Protein AF-A0AAW2Z468-F1 (afdb_monomer_lite)

pLDDT: mean 84.68, std 21.68, range [28.16, 98.62]

Radius of gyration: 39.28 Å; chains: 1; bounding box: 83×31×116 Å

Organism: NCBI:txid1008807

Sequence (205 aa):
MRVQHKLPSGASPELWINDSTYPLALSFTLITFPTANSTSVGFYGPQCEVNTCYRIESNSTLVCSGHGKCSSYNNCVCDDGYSGLQCEKFQCFGYYNSSSNACNGNGTCVAPNQCLCNAGYFGSECESYKCFSLNMNSSLVCSGNGYCVGPNACVCNNGYYGAQCDLWNCYGVIRNASGVCSGSGGCVDKNTCVCNNVTYGSNCE

Structure (mmCIF, N/CA/C/O backbone):
data_AF-A0AAW2Z468-F1
#
_entry.id   AF-A0AAW2Z468-F1
#
loop_
_atom_site.group_PDB
_atom_site.id
_atom_site.type_symbol
_atom_site.label_atom_id
_atom_site.label_alt_id
_atom_site.label_comp_id
_atom_site.label_asym_id
_atom_site.label_entity_id
_atom_site.label_seq_id
_atom_site.pdbx_PDB_ins_code
_atom_site.Cartn_x
_atom_site.Cartn_y
_atom_site.Cartn_z
_atom_site.occupancy
_atom_site.B_iso_or_equiv
_atom_site.auth_seq_id
_atom_site.auth_comp_id
_atom_site.auth_asym_id
_atom_site.auth_atom_id
_atom_site.pdbx_PDB_model_num
ATOM 1 N N . MET A 1 1 ? -7.568 4.524 65.525 1.00 46.00 1 MET A N 1
ATOM 2 C CA . MET A 1 1 ? -7.643 5.252 64.240 1.00 46.00 1 MET A CA 1
ATOM 3 C C . MET A 1 1 ? -8.506 4.466 63.263 1.00 46.00 1 MET A C 1
ATOM 5 O O . MET A 1 1 ? -8.062 3.449 62.750 1.00 46.00 1 MET A O 1
ATOM 9 N N . ARG A 1 2 ? -9.744 4.909 63.036 1.00 32.59 2 ARG A N 1
ATOM 10 C CA . ARG A 1 2 ? -10.512 4.644 61.811 1.00 32.59 2 ARG A CA 1
ATOM 11 C C . ARG A 1 2 ? -11.509 5.787 61.655 1.00 32.59 2 ARG A C 1
ATOM 13 O O . ARG A 1 2 ? -12.192 6.152 62.606 1.00 32.59 2 ARG A O 1
ATOM 20 N N . VAL A 1 3 ? -11.451 6.402 60.486 1.00 35.41 3 VAL A N 1
ATOM 21 C CA . VAL A 1 3 ? -12.099 7.656 60.108 1.00 35.41 3 VAL A CA 1
ATOM 22 C C . VAL A 1 3 ? -13.572 7.379 59.802 1.00 35.41 3 VAL A C 1
ATOM 24 O O . VAL A 1 3 ? -13.874 6.475 59.030 1.00 35.41 3 VAL A O 1
ATOM 27 N N . GLN A 1 4 ? -14.481 8.135 60.421 1.00 33.94 4 GLN A N 1
ATOM 28 C CA . GLN A 1 4 ? -15.906 8.154 60.080 1.00 33.94 4 GLN A CA 1
ATOM 29 C C . GLN A 1 4 ? -16.119 9.197 58.975 1.00 33.94 4 GLN A C 1
ATOM 31 O O . GLN A 1 4 ? -15.821 10.375 59.174 1.00 33.94 4 GLN A O 1
ATOM 36 N N . HIS A 1 5 ? -16.610 8.769 57.810 1.00 37.81 5 HIS A N 1
ATOM 37 C CA . HIS A 1 5 ? -17.048 9.678 56.752 1.00 37.81 5 HIS A CA 1
ATOM 38 C C . HIS A 1 5 ? -18.487 10.140 57.017 1.00 37.81 5 HIS A C 1
ATOM 40 O O . HIS A 1 5 ? -19.391 9.349 57.266 1.00 37.81 5 HIS A O 1
ATOM 46 N N . LYS A 1 6 ? -18.654 11.461 56.974 1.00 33.72 6 LYS A N 1
ATOM 47 C CA . LYS A 1 6 ? -19.870 12.242 57.206 1.00 33.72 6 LYS A CA 1
ATOM 48 C C . LYS A 1 6 ? -20.845 12.069 56.032 1.00 33.72 6 LYS A C 1
ATOM 50 O O . LYS A 1 6 ? -20.490 12.407 54.906 1.00 33.72 6 LYS A O 1
ATOM 55 N N . LEU A 1 7 ? -22.061 11.584 56.289 1.00 38.69 7 LEU A N 1
ATOM 56 C CA . LEU A 1 7 ? -23.170 11.678 55.331 1.00 38.69 7 LEU A CA 1
ATOM 57 C C . LEU A 1 7 ? -23.754 13.107 55.351 1.00 38.69 7 LEU A C 1
ATOM 59 O O . LEU A 1 7 ? -23.844 13.696 56.434 1.00 38.69 7 LEU A O 1
ATOM 63 N N . PRO A 1 8 ? -24.122 13.696 54.194 1.00 36.12 8 PRO A N 1
ATOM 64 C CA . PRO A 1 8 ? -24.657 15.048 54.138 1.00 36.12 8 PRO A CA 1
ATOM 65 C C . PRO A 1 8 ? -26.105 15.136 54.630 1.00 36.12 8 PRO A C 1
ATOM 67 O O . PRO A 1 8 ? -26.931 14.248 54.443 1.00 36.12 8 PRO A O 1
ATOM 70 N N . SER A 1 9 ? -26.361 16.282 55.243 1.00 37.53 9 SER A N 1
ATOM 71 C CA . SER A 1 9 ? -27.604 16.829 55.770 1.00 37.53 9 SER A CA 1
ATOM 72 C C . SER A 1 9 ? -28.749 16.886 54.757 1.00 37.53 9 SER A C 1
ATOM 74 O O . SER A 1 9 ? -28.602 17.494 53.698 1.00 37.53 9 SER A O 1
ATOM 76 N N . GLY A 1 10 ? -29.912 16.361 55.143 1.00 34.09 10 GLY A N 1
ATOM 77 C CA . GLY A 1 10 ? -31.165 16.552 54.409 1.00 34.09 10 GLY A CA 1
ATOM 78 C C . GLY A 1 10 ? -32.413 15.995 55.095 1.00 34.09 10 GLY A C 1
ATOM 79 O O . GLY A 1 10 ? -33.405 15.764 54.419 1.00 34.09 10 GLY A O 1
ATOM 80 N N . ALA A 1 11 ? -32.375 15.748 56.409 1.00 37.72 11 ALA A N 1
ATOM 81 C CA . ALA A 1 11 ? -33.533 15.272 57.158 1.00 37.72 11 ALA A CA 1
ATOM 82 C C . ALA A 1 11 ? -34.117 16.395 58.025 1.00 37.72 11 ALA A C 1
ATOM 84 O O . ALA A 1 11 ? -33.464 16.883 58.947 1.00 37.72 11 ALA A O 1
ATOM 85 N N . SER A 1 12 ? -35.361 16.761 57.737 1.00 38.06 12 SER A N 1
ATOM 86 C CA . SER A 1 12 ? -36.313 17.354 58.677 1.00 38.06 12 SER A CA 1
ATOM 87 C C . SER A 1 12 ? -37.743 17.029 58.206 1.00 38.06 12 SER A C 1
ATOM 89 O O . SER A 1 12 ? -37.946 16.817 57.010 1.00 38.06 12 SER A O 1
ATOM 91 N N . PRO A 1 13 ? -38.756 17.062 59.086 1.00 43.31 13 PRO A N 1
ATOM 92 C CA . PRO A 1 13 ? -38.751 16.570 60.461 1.00 43.31 13 PRO A CA 1
ATOM 93 C C . PRO A 1 13 ? -39.952 15.644 60.769 1.00 43.31 13 PRO A C 1
ATOM 95 O O . PRO A 1 13 ? -40.949 15.615 60.060 1.00 43.31 13 PRO A O 1
ATOM 98 N N . GLU A 1 14 ? -39.786 14.891 61.857 1.00 39.91 14 GLU A N 1
ATOM 99 C CA . GLU A 1 14 ? -40.775 14.427 62.843 1.00 39.91 14 GLU A CA 1
ATOM 100 C C . GLU A 1 14 ? -42.234 14.147 62.440 1.00 39.91 14 GLU A C 1
ATOM 102 O O . GLU A 1 14 ? -43.000 15.045 62.109 1.00 39.91 14 GLU A O 1
ATOM 107 N N . LEU A 1 15 ? -42.678 12.928 62.759 1.00 28.16 15 LEU A N 1
ATOM 108 C CA . LEU A 1 15 ? -43.936 12.725 63.481 1.00 28.16 15 LEU A CA 1
ATOM 109 C C . LEU A 1 15 ? -43.716 11.633 64.534 1.00 28.16 15 LEU A C 1
ATOM 111 O O . LEU A 1 15 ? -43.525 10.460 64.218 1.00 28.16 15 LEU A O 1
ATOM 115 N N . TRP A 1 16 ? -43.696 12.059 65.796 1.00 29.17 16 TRP A N 1
ATOM 116 C CA . TRP A 1 16 ? -43.760 11.185 66.959 1.00 29.17 16 TRP A CA 1
ATOM 117 C C . TRP A 1 16 ? -45.186 10.664 67.100 1.00 29.17 16 TRP A C 1
ATOM 119 O O . TRP A 1 16 ? -46.115 11.460 67.225 1.00 29.17 16 TRP A O 1
ATOM 129 N N . ILE A 1 17 ? -45.354 9.347 67.178 1.00 34.25 17 ILE A N 1
ATOM 130 C CA . ILE A 1 17 ? -46.487 8.762 67.894 1.00 34.25 17 ILE A CA 1
ATOM 131 C C . ILE A 1 17 ? -45.912 7.701 68.828 1.00 34.25 17 ILE A C 1
ATOM 133 O O . ILE A 1 17 ? -45.539 6.609 68.407 1.00 34.25 17 ILE A O 1
ATOM 137 N N . ASN A 1 18 ? -45.804 8.072 70.104 1.00 36.78 18 ASN A N 1
ATOM 138 C CA . ASN A 1 18 ? -45.818 7.115 71.197 1.00 36.78 18 ASN A CA 1
ATOM 139 C C . ASN A 1 18 ? -47.266 6.657 71.353 1.00 36.78 18 ASN A C 1
ATOM 141 O O . ASN A 1 18 ? -48.117 7.486 71.664 1.00 36.78 18 ASN A O 1
ATOM 145 N N . ASP A 1 19 ? -47.532 5.363 71.216 1.00 33.31 19 ASP A N 1
ATOM 146 C CA . ASP A 1 19 ? -48.602 4.772 72.005 1.00 33.31 19 ASP A CA 1
ATOM 147 C C . ASP A 1 19 ? -48.229 3.353 72.420 1.00 33.31 19 ASP A C 1
ATOM 149 O O . ASP A 1 19 ? -47.902 2.481 71.613 1.00 33.31 19 ASP A O 1
ATOM 153 N N . SER A 1 20 ? -48.222 3.169 73.730 1.00 43.53 20 SER A N 1
ATOM 154 C CA . SER A 1 20 ? -47.954 1.926 74.421 1.00 43.53 20 SER A CA 1
ATOM 155 C C . SER A 1 20 ? -49.258 1.484 75.065 1.00 43.53 20 SER A C 1
ATOM 157 O O . SER A 1 20 ? -49.489 1.785 76.232 1.00 43.53 20 SER A O 1
ATOM 159 N N . THR A 1 21 ? -50.090 0.754 74.318 1.00 37.44 21 THR A N 1
ATOM 160 C CA . THR A 1 21 ? -51.181 -0.081 74.844 1.00 37.44 21 THR A CA 1
ATOM 161 C C . THR A 1 21 ? -51.411 -1.314 73.936 1.00 37.44 21 THR A C 1
ATOM 163 O O . THR A 1 21 ? -51.506 -1.215 72.720 1.00 37.44 21 THR A O 1
ATOM 166 N N . TYR A 1 22 ? -51.395 -2.499 74.560 1.00 38.78 22 TYR A N 1
ATOM 167 C CA . TYR A 1 22 ? -51.495 -3.893 74.059 1.00 38.78 22 TYR A CA 1
ATOM 168 C C . TYR A 1 22 ? -52.760 -4.183 73.194 1.00 38.78 22 TYR A C 1
ATOM 170 O O . TYR A 1 22 ? -53.720 -3.435 73.370 1.00 38.78 22 TYR A O 1
ATOM 178 N N . PRO A 1 23 ? -52.877 -5.258 72.349 1.00 40.22 23 PRO A N 1
ATOM 179 C CA . PRO A 1 23 ? -52.439 -6.640 72.628 1.00 40.22 23 PRO A CA 1
ATOM 180 C C . PRO A 1 23 ? -51.932 -7.508 71.444 1.00 40.22 23 PRO A C 1
ATOM 182 O O . PRO A 1 23 ? -51.993 -7.165 70.268 1.00 40.22 23 PRO A O 1
ATOM 185 N N . LEU A 1 24 ? -51.446 -8.701 71.806 1.00 45.81 24 LEU A N 1
ATOM 186 C CA . LEU A 1 24 ? -51.142 -9.834 70.930 1.00 45.81 24 LEU A CA 1
ATOM 187 C C . LEU A 1 24 ? -52.376 -10.239 70.101 1.00 45.81 24 LEU A C 1
ATOM 189 O O . LEU A 1 24 ? -53.270 -10.914 70.604 1.00 45.81 24 LEU A O 1
ATOM 193 N N . ALA A 1 25 ? -52.396 -9.877 68.820 1.00 40.09 25 ALA A N 1
ATOM 194 C CA . ALA A 1 25 ? -53.291 -10.459 67.828 1.00 40.09 25 ALA A CA 1
ATOM 195 C C . ALA A 1 25 ? -52.468 -10.846 66.593 1.00 40.09 25 ALA A C 1
ATOM 197 O O . ALA A 1 25 ? -52.062 -10.003 65.797 1.00 40.09 25 ALA A O 1
ATOM 198 N N . LEU A 1 26 ? -52.202 -12.147 66.462 1.00 47.50 26 LEU A N 1
ATOM 199 C CA . LEU A 1 26 ? -51.723 -12.775 65.234 1.00 47.50 26 LEU A CA 1
ATOM 200 C C . LEU A 1 26 ? -52.813 -12.630 64.168 1.00 47.50 26 LEU A C 1
ATOM 202 O O . LEU A 1 26 ? -53.687 -13.482 64.038 1.00 47.50 26 LEU A O 1
ATOM 206 N N . SER A 1 27 ? -52.763 -11.539 63.414 1.00 45.41 27 SER A N 1
ATOM 207 C CA . SER A 1 27 ? -53.443 -11.430 62.132 1.00 45.41 27 SER A CA 1
ATOM 208 C C . SER A 1 27 ? -52.365 -11.412 61.061 1.00 45.41 27 SER A C 1
ATOM 210 O O . SER A 1 27 ? -51.599 -10.457 60.955 1.00 45.41 27 SER A O 1
ATOM 212 N N . PHE A 1 28 ? -52.279 -12.501 60.296 1.00 51.69 28 PHE A N 1
ATOM 213 C CA . PHE A 1 28 ? -51.578 -12.531 59.018 1.00 51.69 28 PHE A CA 1
ATOM 214 C C . PHE A 1 28 ? -52.355 -11.646 58.037 1.00 51.69 28 PHE A C 1
ATOM 216 O O . PHE A 1 28 ? -53.034 -12.132 57.133 1.00 51.69 28 PHE A O 1
ATOM 223 N N . THR A 1 29 ? -52.278 -10.329 58.201 1.00 45.22 29 THR A N 1
ATOM 224 C CA . THR A 1 29 ? -52.460 -9.455 57.053 1.00 45.22 29 THR A CA 1
ATOM 225 C C . THR A 1 29 ? -51.288 -9.747 56.135 1.00 45.22 29 THR A C 1
ATOM 227 O O . THR A 1 29 ? -50.131 -9.511 56.478 1.00 45.22 29 THR A O 1
ATOM 230 N N . LEU A 1 30 ? -51.597 -10.333 54.978 1.00 51.16 30 LEU A N 1
ATOM 231 C CA . LEU A 1 30 ? -50.733 -10.306 53.811 1.00 51.16 30 LEU A CA 1
ATOM 232 C C . LEU A 1 30 ? -50.280 -8.856 53.645 1.00 51.16 30 LEU A C 1
ATOM 234 O O . LEU A 1 30 ? -51.024 -8.022 53.133 1.00 51.16 30 LEU A O 1
ATOM 238 N N . ILE A 1 31 ? -49.074 -8.544 54.119 1.00 51.03 31 ILE A N 1
ATOM 239 C CA . ILE A 1 31 ? -48.363 -7.368 53.661 1.00 51.0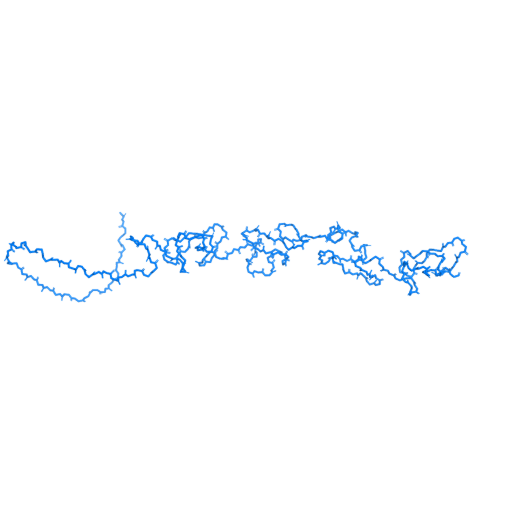3 31 ILE A CA 1
ATOM 240 C C . ILE A 1 31 ? -48.092 -7.712 52.206 1.00 51.03 31 ILE A C 1
ATOM 242 O O . ILE A 1 31 ? -47.136 -8.414 51.878 1.00 51.03 31 ILE A O 1
ATOM 246 N N . THR A 1 32 ? -48.998 -7.301 51.323 1.00 49.41 32 THR A N 1
ATOM 247 C CA . THR A 1 32 ? -48.646 -7.120 49.929 1.00 49.41 32 THR A CA 1
ATOM 248 C C . THR A 1 32 ? -47.573 -6.051 49.968 1.00 49.41 32 THR A C 1
ATOM 250 O O . THR A 1 32 ? -47.870 -4.857 50.017 1.00 49.41 32 THR A O 1
ATOM 253 N N . PHE A 1 33 ? -46.314 -6.486 50.048 1.00 52.06 33 PHE A N 1
ATOM 254 C CA . PHE A 1 33 ? -45.208 -5.640 49.661 1.00 52.06 33 PHE A CA 1
ATOM 255 C C . PHE A 1 33 ? -45.618 -5.096 48.296 1.00 52.06 33 PHE A C 1
ATOM 257 O O . PHE A 1 33 ? -45.977 -5.909 47.434 1.00 52.06 33 PHE A O 1
ATOM 264 N N . PRO A 1 34 ? -45.672 -3.767 48.095 1.00 48.50 34 PRO A N 1
ATOM 265 C CA . PRO A 1 34 ? -45.805 -3.257 46.745 1.00 48.50 34 PRO A CA 1
ATOM 266 C C . PRO A 1 34 ? -44.719 -3.980 45.961 1.00 48.50 34 PRO A C 1
ATOM 268 O O . PRO A 1 34 ? -43.552 -3.918 46.354 1.00 48.50 34 PRO A O 1
ATOM 271 N N . THR A 1 35 ? -45.106 -4.772 44.954 1.00 51.47 35 THR A N 1
ATOM 272 C CA . THR A 1 35 ? -44.141 -5.359 44.030 1.00 51.47 35 THR A CA 1
ATOM 273 C C . THR A 1 35 ? -43.322 -4.175 43.583 1.00 51.47 35 THR A C 1
ATOM 275 O O . THR A 1 35 ? -43.868 -3.269 42.946 1.00 51.47 35 THR A O 1
ATOM 278 N N . ALA A 1 36 ? -42.078 -4.104 44.050 1.00 50.09 36 ALA A N 1
ATOM 279 C CA . ALA A 1 36 ? -41.189 -3.028 43.708 1.00 50.09 36 ALA A CA 1
ATOM 280 C C . ALA A 1 36 ? -40.994 -3.172 42.206 1.00 50.09 36 ALA A C 1
ATOM 282 O O . ALA A 1 36 ? -40.143 -3.921 41.742 1.00 50.09 36 ALA A O 1
ATOM 283 N N . ASN A 1 37 ? -41.815 -2.468 41.432 1.00 52.59 37 ASN A N 1
ATOM 284 C CA . ASN A 1 37 ? -41.578 -2.241 40.024 1.00 52.59 37 ASN A CA 1
ATOM 285 C C . ASN A 1 37 ? -40.489 -1.168 39.915 1.00 52.59 37 ASN A C 1
ATOM 287 O O . ASN A 1 37 ? -40.636 -0.146 39.256 1.00 52.59 37 ASN A O 1
ATOM 291 N N . SER A 1 38 ? -39.405 -1.372 40.660 1.00 51.94 38 SER A N 1
ATOM 292 C CA . SER A 1 38 ? -38.124 -0.766 40.404 1.00 51.94 38 SER A CA 1
ATOM 293 C C . SER A 1 38 ? -37.416 -1.761 39.504 1.00 51.94 38 SER A C 1
ATOM 295 O O . SER A 1 38 ? -36.591 -2.549 39.962 1.00 51.94 38 SER A O 1
ATOM 297 N N . THR A 1 39 ? -37.763 -1.766 38.218 1.00 58.22 39 THR A N 1
ATOM 298 C CA . THR A 1 39 ? -36.810 -2.247 37.223 1.00 58.22 39 THR A CA 1
ATOM 299 C C . THR A 1 39 ? -35.592 -1.344 37.379 1.00 58.22 39 THR A C 1
ATOM 301 O O . THR A 1 39 ? -35.612 -0.192 36.935 1.00 58.22 39 THR A O 1
ATOM 304 N N . SER A 1 40 ? -34.576 -1.796 38.113 1.00 61.06 40 SER A N 1
ATOM 305 C CA . SER A 1 40 ? -33.281 -1.134 38.137 1.00 61.06 40 SER A CA 1
ATOM 306 C C . SER A 1 40 ? -32.838 -1.058 36.684 1.00 61.06 40 SER A C 1
ATOM 308 O O . SER A 1 40 ? -32.653 -2.078 36.024 1.00 61.06 40 SER A O 1
ATOM 310 N N . VAL A 1 41 ? -32.802 0.160 36.142 1.00 70.75 41 VAL A N 1
ATOM 311 C CA . VAL A 1 41 ? -32.529 0.385 34.722 1.00 70.75 41 VAL A CA 1
ATOM 312 C C . VAL A 1 41 ? -31.230 -0.340 34.370 1.00 70.75 41 VAL A C 1
ATOM 314 O O . VAL A 1 41 ? -30.175 -0.007 34.905 1.00 70.75 41 VAL A O 1
ATOM 317 N N . GLY A 1 42 ? -31.328 -1.352 33.505 1.00 66.94 42 GLY A N 1
ATOM 318 C CA . GLY A 1 42 ? -30.184 -2.124 33.031 1.00 66.94 42 GLY A CA 1
ATOM 319 C C . GLY A 1 42 ? -29.797 -3.376 33.821 1.00 66.94 42 GLY A C 1
ATOM 320 O O . GLY A 1 42 ? -28.674 -3.836 33.627 1.00 66.94 42 GLY A O 1
ATOM 321 N N . PHE A 1 43 ? -30.675 -3.926 34.668 1.00 76.75 43 PHE A N 1
ATOM 322 C CA . PHE A 1 43 ? -30.528 -5.275 35.233 1.00 76.75 43 PHE A CA 1
ATOM 323 C C . PHE A 1 43 ? -31.663 -6.202 34.777 1.00 76.75 43 PHE A C 1
ATOM 325 O O . PHE A 1 43 ? -32.821 -5.793 34.697 1.00 76.75 43 PHE A O 1
ATOM 332 N N . TYR A 1 44 ? -31.314 -7.451 34.482 1.00 74.00 44 TYR A N 1
ATOM 333 C CA . TYR A 1 44 ? -32.163 -8.480 33.891 1.00 74.00 44 TYR A CA 1
ATOM 334 C C . TYR A 1 44 ? -31.900 -9.832 34.572 1.00 74.00 44 TYR A C 1
ATOM 336 O O . TYR A 1 44 ? -30.891 -10.014 35.256 1.00 74.00 44 TYR A O 1
ATOM 344 N N . GLY A 1 45 ? -32.801 -10.790 34.350 1.00 70.50 45 GLY A N 1
ATOM 345 C CA . GLY A 1 45 ? -32.725 -12.138 34.916 1.00 70.50 45 GLY A CA 1
ATOM 346 C C . GLY A 1 45 ? -33.647 -12.346 36.125 1.00 70.50 45 GLY A C 1
ATOM 347 O O . GLY A 1 45 ? -34.137 -11.377 36.711 1.00 70.50 45 GLY A O 1
ATOM 348 N N . PRO A 1 46 ? -33.929 -13.611 36.487 1.00 69.31 46 PRO A N 1
ATOM 349 C CA . PRO A 1 46 ? -34.822 -13.963 37.593 1.00 69.31 46 PRO A CA 1
ATOM 350 C C . PRO A 1 46 ? -34.317 -13.496 38.968 1.00 69.31 46 PRO A C 1
ATOM 352 O O . PRO A 1 46 ? -35.098 -13.490 39.918 1.00 69.31 46 PRO A O 1
ATOM 355 N N . GLN A 1 47 ? -33.040 -13.124 39.085 1.00 77.94 47 GLN A N 1
ATOM 356 C CA . GLN A 1 47 ? -32.392 -12.634 40.304 1.00 77.94 47 GLN A CA 1
ATOM 357 C C . GLN A 1 47 ? -31.693 -11.274 40.092 1.00 77.94 47 GLN A C 1
ATOM 359 O O . GLN A 1 47 ? -30.872 -10.876 40.919 1.00 77.94 47 GLN A O 1
ATOM 364 N N . CYS A 1 48 ? -32.002 -10.549 39.006 1.00 75.06 48 CYS A N 1
ATOM 365 C CA . CYS A 1 48 ? -31.319 -9.305 38.617 1.00 75.06 48 CYS A CA 1
ATOM 366 C C . CYS A 1 48 ? -29.786 -9.458 38.516 1.00 75.06 48 CYS A C 1
ATOM 368 O O . CYS A 1 48 ? -29.033 -8.542 38.852 1.00 75.06 48 CYS A O 1
ATOM 370 N N . GLU A 1 49 ? -29.320 -10.627 38.084 1.00 80.88 49 GLU A N 1
ATOM 371 C CA . GLU A 1 49 ? -27.911 -11.014 38.055 1.00 80.88 49 GLU A CA 1
ATOM 372 C C . GLU A 1 49 ? -27.170 -10.552 36.790 1.00 80.88 49 GLU A C 1
ATOM 374 O O . GLU A 1 49 ? -25.943 -10.432 36.801 1.00 80.88 49 GLU A O 1
ATOM 379 N N . VAL A 1 50 ? -27.896 -10.260 35.705 1.00 83.12 50 VAL A N 1
ATOM 380 C CA . VAL A 1 50 ? -27.322 -9.780 34.441 1.00 83.12 50 VAL A CA 1
ATOM 381 C C . VAL A 1 50 ? -27.463 -8.269 34.385 1.00 83.12 50 VAL A C 1
ATOM 383 O O . VAL A 1 50 ? -28.575 -7.752 34.374 1.00 83.12 50 VAL A O 1
ATOM 386 N N . ASN A 1 51 ? -26.352 -7.541 34.318 1.00 89.25 51 ASN A N 1
ATOM 387 C CA . ASN A 1 51 ? -26.378 -6.108 34.038 1.00 89.25 51 ASN A CA 1
ATOM 388 C C . ASN A 1 51 ? -26.114 -5.842 32.546 1.00 89.25 51 ASN A C 1
ATOM 390 O O . ASN A 1 51 ? -25.717 -6.735 31.795 1.00 89.25 51 ASN A O 1
ATOM 394 N N . THR A 1 52 ? -26.351 -4.612 32.098 1.00 91.94 52 THR A N 1
ATOM 395 C CA . THR A 1 52 ? -26.013 -4.189 30.732 1.00 91.94 52 THR A CA 1
ATOM 396 C C . THR A 1 52 ? -24.981 -3.080 30.713 1.00 91.94 52 THR A C 1
ATOM 398 O O . THR A 1 52 ? -25.084 -2.111 31.468 1.00 91.94 52 THR A O 1
ATOM 401 N N . CYS A 1 53 ? -24.072 -3.151 29.751 1.00 95.12 53 CYS A N 1
ATOM 402 C CA . CYS A 1 53 ? -23.212 -2.042 29.375 1.00 95.12 53 CYS A CA 1
ATOM 403 C C . CYS A 1 53 ? -23.640 -1.544 28.000 1.00 95.12 53 CYS A C 1
ATOM 405 O O . CYS A 1 53 ? -23.587 -2.284 27.023 1.00 95.12 53 CYS A O 1
ATOM 407 N N . TYR A 1 54 ? -24.097 -0.294 27.929 1.00 94.56 54 TYR A N 1
ATOM 408 C CA . TYR A 1 54 ? -24.469 0.377 26.683 1.00 94.56 54 TYR A CA 1
ATOM 409 C C . TYR A 1 54 ? -25.482 -0.422 25.852 1.00 94.56 54 TYR A C 1
ATOM 411 O O . TYR A 1 54 ? -25.387 -0.503 24.632 1.00 94.56 54 TYR A O 1
ATOM 419 N N . ARG A 1 55 ? -26.494 -0.974 26.541 1.00 92.31 55 ARG A N 1
ATOM 420 C CA . ARG A 1 55 ? -27.580 -1.809 25.986 1.00 92.31 55 ARG A CA 1
ATOM 421 C C . ARG A 1 55 ? -27.157 -3.209 25.518 1.00 92.31 55 ARG A C 1
ATOM 423 O O . ARG A 1 55 ? -27.975 -3.894 24.914 1.00 92.31 55 ARG A O 1
ATOM 430 N N . ILE A 1 56 ? -25.937 -3.646 25.825 1.00 93.81 56 ILE A N 1
ATOM 431 C CA . ILE A 1 56 ? -25.465 -5.013 25.575 1.00 93.81 56 ILE A CA 1
ATOM 432 C C . ILE A 1 56 ? -25.406 -5.772 26.907 1.00 93.81 56 ILE A C 1
ATOM 434 O O . ILE A 1 56 ? -24.895 -5.245 27.897 1.00 93.81 56 ILE A O 1
ATOM 438 N N . GLU A 1 57 ? -25.957 -6.988 26.939 1.00 93.00 57 GLU A N 1
ATOM 439 C CA . GLU A 1 57 ? -25.950 -7.872 28.115 1.00 93.00 57 GLU A CA 1
ATOM 440 C C . GLU A 1 57 ? -24.524 -8.265 28.520 1.00 93.00 57 GLU A C 1
ATOM 442 O O . GLU A 1 57 ? -23.682 -8.540 27.664 1.00 93.00 57 GLU A O 1
ATOM 447 N N . SER A 1 58 ? -24.248 -8.326 29.826 1.00 93.69 58 SER A N 1
ATOM 448 C CA . SER A 1 58 ? -22.911 -8.622 30.363 1.00 93.69 58 SER A CA 1
ATOM 449 C C . SER A 1 58 ? -22.354 -10.004 30.012 1.00 93.69 58 SER A C 1
ATOM 451 O O . SER A 1 58 ? -21.149 -10.214 30.123 1.00 93.69 58 SER A O 1
ATOM 453 N N . ASN A 1 59 ? -23.206 -10.936 29.584 1.00 92.38 59 ASN A N 1
ATOM 454 C CA . ASN A 1 59 ? -22.843 -12.283 29.134 1.00 92.38 59 ASN A CA 1
ATOM 455 C C . ASN A 1 59 ? -22.546 -12.367 27.619 1.00 92.38 59 ASN A C 1
ATOM 457 O O . ASN A 1 59 ? -22.110 -13.415 27.142 1.00 92.38 59 ASN A O 1
ATOM 461 N N . SER A 1 60 ? -22.793 -11.296 26.858 1.00 95.31 60 SER A N 1
ATOM 462 C CA . SER A 1 60 ? -22.584 -11.261 25.412 1.00 95.31 60 SER A CA 1
ATOM 463 C C . SER A 1 60 ? -21.106 -11.102 25.078 1.00 95.31 60 SER A C 1
ATOM 465 O O . SER A 1 60 ? -20.412 -10.281 25.671 1.00 95.31 60 SER A O 1
ATOM 467 N N . THR A 1 61 ? -20.630 -11.799 24.048 1.00 96.12 61 THR A N 1
ATOM 468 C CA . THR A 1 61 ? -19.253 -11.649 23.546 1.00 96.12 61 THR A CA 1
ATOM 469 C C . THR A 1 61 ? -18.990 -10.290 22.892 1.00 96.12 61 THR A C 1
ATOM 471 O O . THR A 1 61 ? -17.844 -9.974 22.600 1.00 96.12 61 THR A O 1
ATOM 474 N N . LEU A 1 62 ? -20.035 -9.499 22.627 1.00 96.44 62 LEU A N 1
ATOM 475 C CA . LEU A 1 62 ? -19.932 -8.157 22.043 1.00 96.44 62 LEU A CA 1
ATOM 476 C C . LEU A 1 62 ? -19.939 -7.047 23.102 1.00 96.44 62 LEU A C 1
ATOM 478 O O . LEU A 1 62 ? -19.777 -5.874 22.758 1.00 96.44 62 LEU A O 1
ATOM 482 N N . VAL A 1 63 ? -20.164 -7.381 24.380 1.00 96.62 63 VAL A N 1
ATOM 483 C CA . VAL A 1 63 ? -20.176 -6.382 25.453 1.00 96.62 63 VAL A CA 1
ATOM 484 C C . VAL A 1 63 ? -18.807 -5.718 25.554 1.00 96.62 63 VAL A C 1
ATOM 486 O O . VAL A 1 63 ? -17.786 -6.378 25.379 1.00 96.62 63 VAL A O 1
ATOM 489 N N . CYS A 1 64 ? -18.779 -4.405 25.800 1.00 97.69 64 CYS A N 1
ATOM 490 C CA . CYS A 1 64 ? -17.527 -3.643 25.833 1.00 97.69 64 CYS A CA 1
ATOM 491 C C . CYS A 1 64 ? -16.688 -3.873 24.561 1.00 97.69 64 CYS A C 1
ATOM 493 O O . CYS A 1 64 ? -15.489 -4.134 24.631 1.00 97.69 64 CYS A O 1
ATOM 495 N N . SER A 1 65 ? -17.353 -3.845 23.400 1.00 97.44 65 SER A N 1
ATOM 496 C CA . SER A 1 65 ? -16.766 -4.096 22.075 1.00 97.44 65 SER A CA 1
ATOM 497 C C . SER A 1 65 ? -16.042 -5.442 21.938 1.00 97.44 65 SER A C 1
ATOM 499 O O . SER A 1 65 ? -15.256 -5.613 21.014 1.00 97.44 65 SER A O 1
ATOM 501 N N . GLY A 1 66 ? -16.291 -6.395 22.843 1.00 97.50 66 GLY A N 1
ATOM 502 C CA . GLY A 1 66 ? -15.584 -7.676 22.906 1.00 97.50 66 GLY A CA 1
ATOM 503 C C . GLY A 1 66 ? -14.172 -7.605 23.500 1.00 97.50 66 GLY A C 1
ATOM 504 O O . GLY A 1 66 ? -13.440 -8.588 23.419 1.00 97.50 66 GLY A O 1
ATOM 505 N N . HIS A 1 67 ? -13.793 -6.472 24.098 1.00 97.81 67 HIS A N 1
ATOM 506 C CA . HIS A 1 67 ? -12.441 -6.196 24.606 1.00 97.81 67 HIS A CA 1
ATOM 507 C C . HIS A 1 67 ? -12.453 -5.703 26.057 1.00 97.81 67 HIS A C 1
ATOM 509 O O . HIS A 1 67 ? -11.731 -4.780 26.449 1.00 97.81 67 HIS A O 1
ATOM 515 N N . GLY A 1 68 ? -13.351 -6.273 26.854 1.00 97.06 68 GLY A N 1
ATOM 516 C CA . GLY A 1 68 ? -13.460 -5.966 28.266 1.00 97.06 68 GLY A CA 1
ATOM 517 C C . GLY A 1 68 ? -14.606 -6.703 28.937 1.00 97.06 68 GLY A C 1
ATOM 518 O O . GLY A 1 68 ? -15.303 -7.528 28.343 1.00 97.06 68 GLY A O 1
ATOM 519 N N . LYS A 1 69 ? -14.817 -6.378 30.210 1.00 96.81 69 LYS A N 1
ATOM 520 C CA . LYS A 1 69 ? -15.877 -6.953 31.042 1.00 96.81 69 LYS A CA 1
ATOM 521 C C . LYS A 1 69 ? -16.820 -5.866 31.531 1.00 96.81 69 LYS A C 1
ATOM 523 O O . LYS A 1 69 ? -16.384 -4.815 32.001 1.00 96.81 69 LYS A O 1
ATOM 528 N N . CYS A 1 70 ? -18.119 -6.146 31.483 1.00 96.44 70 CYS A N 1
ATOM 529 C CA . CYS A 1 70 ? -19.127 -5.269 32.064 1.00 96.44 70 CYS A CA 1
ATOM 530 C C . CYS A 1 70 ? -19.163 -5.457 33.587 1.00 96.44 70 CYS A C 1
ATOM 532 O O . CYS A 1 70 ? -19.688 -6.448 34.094 1.00 96.44 70 CYS A O 1
ATOM 534 N N . SER A 1 71 ? -18.545 -4.529 34.320 1.00 94.44 71 SER A N 1
ATOM 535 C CA . SER A 1 71 ? -18.413 -4.609 35.783 1.00 94.44 71 SER A CA 1
ATOM 536 C C . SER A 1 71 ? -19.681 -4.158 36.512 1.00 94.44 71 SER A C 1
ATOM 538 O O . SER A 1 71 ? -20.050 -4.718 37.543 1.00 94.44 71 SER A O 1
ATOM 540 N N . SER A 1 72 ? -20.370 -3.160 35.960 1.00 91.44 72 SER A N 1
ATOM 541 C CA . SER A 1 72 ? -21.650 -2.636 36.435 1.00 91.44 72 SER A CA 1
ATOM 542 C C . SER A 1 72 ? -22.376 -1.911 35.296 1.00 91.44 72 SER A C 1
ATOM 544 O O . SER A 1 72 ? -21.847 -1.809 34.190 1.00 91.44 72 SER A O 1
ATOM 546 N N . TYR A 1 73 ? -23.598 -1.420 35.541 1.00 90.56 73 TYR A N 1
ATOM 547 C CA . TYR A 1 73 ? -24.403 -0.745 34.518 1.00 90.56 73 TYR A CA 1
ATOM 548 C C . TYR A 1 73 ? -23.621 0.378 33.814 1.00 90.56 73 TYR A C 1
ATOM 550 O O . TYR A 1 73 ? -23.190 1.335 34.457 1.00 90.56 73 TYR A O 1
ATOM 558 N N . ASN A 1 74 ? -23.456 0.255 32.491 1.00 93.69 74 ASN A N 1
ATOM 559 C CA . ASN A 1 74 ? -22.661 1.160 31.645 1.00 93.69 74 ASN A CA 1
ATOM 560 C C . ASN A 1 74 ? -21.199 1.359 32.091 1.00 93.69 74 ASN A C 1
ATOM 562 O O . ASN A 1 74 ? -20.613 2.399 31.798 1.00 93.69 74 ASN A O 1
ATOM 566 N N . ASN A 1 75 ? -20.600 0.387 32.782 1.00 95.62 75 ASN A N 1
ATOM 567 C CA . ASN A 1 75 ? -19.217 0.462 33.239 1.00 95.62 75 ASN A CA 1
ATOM 568 C C . ASN A 1 75 ? -18.386 -0.722 32.730 1.00 95.62 75 ASN A C 1
ATOM 570 O O . ASN A 1 75 ? -18.380 -1.814 33.314 1.00 95.62 75 ASN A O 1
ATOM 574 N N . CYS A 1 76 ? -17.662 -0.473 31.645 1.00 98.00 76 CYS A N 1
ATOM 575 C CA . CYS A 1 76 ? -16.725 -1.413 31.054 1.00 98.00 76 CYS A CA 1
ATOM 576 C C . CYS A 1 76 ? -15.338 -1.293 31.692 1.00 98.00 76 CYS A C 1
ATOM 578 O O . CYS A 1 76 ? -14.772 -0.205 31.776 1.00 98.00 76 CYS A O 1
ATOM 580 N N . VAL A 1 77 ? -14.772 -2.432 32.089 1.00 98.00 77 VAL A N 1
ATOM 581 C CA . VAL A 1 77 ? -13.353 -2.564 32.434 1.00 98.00 77 VAL A CA 1
ATOM 582 C C . VAL A 1 77 ? -12.657 -3.189 31.233 1.00 98.00 77 VAL A C 1
ATOM 584 O O . VAL A 1 77 ? -12.956 -4.331 30.890 1.00 98.00 77 VAL A O 1
ATOM 587 N N . CYS A 1 78 ? -11.789 -2.423 30.578 1.00 98.44 78 CYS A N 1
ATOM 588 C CA . CYS A 1 78 ? -11.152 -2.830 29.329 1.00 98.44 78 CYS A CA 1
ATOM 589 C C . CYS A 1 78 ? -9.967 -3.764 29.546 1.00 98.44 78 CYS A C 1
ATOM 591 O O . CYS A 1 78 ? -9.272 -3.671 30.560 1.00 98.44 78 CYS A O 1
ATOM 593 N N . ASP A 1 79 ? -9.743 -4.629 28.562 1.00 98.25 79 ASP A N 1
ATOM 594 C CA . ASP A 1 79 ? -8.541 -5.446 28.469 1.00 98.25 79 ASP A CA 1
ATOM 595 C C . ASP A 1 79 ? -7.315 -4.576 28.135 1.00 98.25 79 ASP A C 1
ATOM 597 O O . ASP A 1 79 ? -7.433 -3.450 27.634 1.00 98.25 79 ASP A O 1
ATOM 601 N N . ASP A 1 80 ? -6.118 -5.105 28.391 1.00 97.81 80 ASP A N 1
ATOM 602 C CA . ASP A 1 80 ? -4.862 -4.393 28.151 1.00 97.81 80 ASP A CA 1
ATOM 603 C C . ASP A 1 80 ? -4.746 -3.913 26.693 1.00 97.81 80 ASP A C 1
ATOM 605 O O . ASP A 1 80 ? -4.920 -4.670 25.737 1.00 97.81 80 ASP A O 1
ATOM 609 N N . GLY A 1 81 ? -4.423 -2.628 26.519 1.00 97.38 81 GLY A N 1
ATOM 610 C CA . GLY A 1 81 ? -4.289 -1.991 25.203 1.00 97.38 81 GLY A CA 1
ATOM 611 C C . GLY A 1 81 ? -5.593 -1.450 24.604 1.00 97.38 81 GLY A C 1
ATOM 612 O O . GLY A 1 81 ? -5.534 -0.763 23.580 1.00 97.38 81 GLY A O 1
ATOM 613 N N . TYR A 1 82 ? -6.738 -1.684 25.249 1.00 98.50 82 TYR A N 1
ATOM 614 C CA . TYR A 1 82 ? -8.034 -1.124 24.866 1.00 98.50 82 TYR A CA 1
ATOM 615 C C . TYR A 1 82 ? -8.478 -0.016 25.822 1.00 98.50 82 TYR A C 1
ATOM 617 O O . TYR A 1 82 ? -8.077 0.065 26.983 1.00 98.50 82 TYR A O 1
ATOM 625 N N . SER A 1 83 ? -9.298 0.894 25.311 1.00 98.00 83 SER A N 1
ATOM 626 C CA . SER A 1 83 ? -9.748 2.089 26.018 1.00 98.00 83 SER A CA 1
ATOM 627 C C . SER A 1 83 ? -11.035 2.637 25.401 1.00 98.00 83 SER A C 1
ATOM 629 O O . SER A 1 83 ? -11.531 2.134 24.395 1.00 98.00 83 SER A O 1
ATOM 631 N N . GLY A 1 84 ? -11.577 3.700 25.991 1.00 97.38 84 GLY A N 1
ATOM 632 C CA . GLY A 1 84 ? -12.882 4.236 25.614 1.00 97.38 84 GLY A CA 1
ATOM 633 C C . GLY A 1 84 ? -13.975 3.761 26.560 1.00 97.38 84 GLY A C 1
ATOM 634 O O . GLY A 1 84 ? -13.728 3.010 27.499 1.00 97.38 84 GLY A O 1
ATOM 635 N N . LEU A 1 85 ? -15.187 4.257 26.336 1.00 97.50 85 LEU A N 1
ATOM 636 C CA . LEU A 1 85 ? -16.324 3.963 27.211 1.00 97.50 85 LEU A CA 1
ATOM 637 C C . LEU A 1 85 ? -16.812 2.520 27.041 1.00 97.50 85 LEU A C 1
ATOM 639 O O . LEU A 1 85 ? -17.332 1.923 27.978 1.00 97.50 85 LEU A O 1
ATOM 643 N N . GLN A 1 86 ? -16.623 1.966 25.847 1.00 97.81 86 GLN A N 1
ATOM 644 C CA . GLN A 1 86 ? -17.000 0.615 25.461 1.00 97.81 86 GLN A CA 1
ATOM 645 C C . GLN A 1 86 ? -15.773 -0.201 25.039 1.00 97.81 86 GLN A C 1
ATOM 647 O O . GLN A 1 86 ? -15.945 -1.186 24.338 1.00 97.81 86 GLN A O 1
ATOM 652 N N . CYS A 1 87 ? -14.552 0.188 25.424 1.00 98.31 87 CYS A N 1
ATOM 653 C CA . CYS A 1 87 ? -13.305 -0.488 25.031 1.00 98.31 87 CYS A CA 1
ATOM 654 C C . CYS A 1 87 ? -13.082 -0.569 23.506 1.00 98.31 87 CYS A C 1
ATOM 656 O O . CYS A 1 87 ? -12.422 -1.471 22.998 1.00 98.31 87 CYS A O 1
ATOM 658 N N . GLU A 1 88 ? -13.635 0.393 22.766 1.00 97.44 88 GLU A N 1
ATOM 659 C CA . GLU A 1 88 ? -13.626 0.453 21.302 1.00 97.44 88 GLU A CA 1
ATOM 660 C C . GLU A 1 88 ? -12.353 1.081 20.704 1.00 97.44 88 GLU A C 1
ATOM 662 O O . GLU A 1 88 ? -12.112 1.003 19.495 1.00 97.44 88 GLU A O 1
ATOM 667 N N . LYS A 1 89 ? -11.547 1.752 21.535 1.00 98.19 89 LYS A N 1
ATOM 668 C CA . LYS A 1 89 ? -10.359 2.499 21.109 1.00 98.19 89 LYS A CA 1
ATOM 669 C C . LYS A 1 89 ? -9.103 1.731 21.466 1.00 98.19 89 LYS A C 1
ATOM 671 O O . LYS A 1 89 ? -8.859 1.430 22.631 1.00 98.19 89 LYS A O 1
ATOM 676 N N . PHE A 1 90 ? -8.252 1.520 20.482 1.00 98.19 90 PHE A N 1
ATOM 677 C CA . PHE A 1 90 ? -6.933 0.922 20.649 1.00 98.19 90 PHE A CA 1
ATOM 678 C C . PHE A 1 90 ? -5.965 1.556 19.651 1.00 98.19 90 PHE A C 1
ATOM 680 O O . PHE A 1 90 ? -6.370 2.365 18.810 1.00 98.19 90 PHE A O 1
ATOM 687 N N . GLN A 1 91 ? -4.679 1.234 19.769 1.00 98.25 91 GLN A N 1
ATOM 688 C CA . GLN A 1 91 ? -3.641 1.785 18.903 1.00 98.25 91 GLN A CA 1
ATOM 689 C C . GLN A 1 91 ? -2.840 0.685 18.212 1.00 98.25 91 GLN A C 1
ATOM 691 O O . GLN A 1 91 ? -2.477 -0.311 18.833 1.00 98.25 91 GLN A O 1
ATOM 696 N N . CYS A 1 92 ? -2.502 0.905 16.947 1.00 98.06 92 CYS A N 1
ATOM 697 C CA . CYS A 1 92 ? -1.502 0.140 16.220 1.00 98.06 92 CYS A CA 1
ATOM 698 C C . CYS A 1 92 ? -0.250 0.990 16.061 1.00 98.06 92 CYS A C 1
ATOM 700 O O . CYS A 1 92 ? -0.287 1.998 15.355 1.00 98.06 92 CYS A O 1
ATOM 702 N N . PHE A 1 93 ? 0.838 0.593 16.727 1.00 97.25 93 PHE A N 1
ATOM 703 C CA . PHE A 1 93 ? 2.156 1.219 16.583 1.00 97.25 93 PHE A CA 1
ATOM 704 C C . PHE A 1 93 ? 2.115 2.747 16.792 1.00 97.25 93 PHE A C 1
ATOM 706 O O . PHE A 1 93 ? 2.731 3.523 16.071 1.00 97.25 93 PHE A O 1
ATOM 713 N N . GLY A 1 94 ? 1.338 3.192 17.787 1.00 96.81 94 GLY A N 1
ATOM 714 C CA . GLY A 1 94 ? 1.185 4.608 18.149 1.00 96.81 94 GLY A CA 1
ATOM 715 C C . GLY A 1 94 ? 0.086 5.375 17.401 1.00 96.81 94 GLY A C 1
ATOM 716 O O . GLY A 1 94 ? -0.189 6.523 17.752 1.00 96.81 94 GLY A O 1
ATOM 717 N N . TYR A 1 95 ? -0.596 4.764 16.427 1.00 98.06 95 TYR A N 1
ATOM 718 C CA . TYR A 1 95 ? -1.749 5.362 15.745 1.00 98.06 95 TYR A CA 1
ATOM 719 C C . TYR A 1 95 ? -3.060 4.752 16.234 1.00 98.06 95 TYR A C 1
ATOM 721 O O . TYR A 1 95 ? -3.178 3.535 16.326 1.00 98.06 95 TYR A O 1
ATOM 729 N N . TYR A 1 96 ? -4.075 5.576 16.511 1.00 97.81 96 TYR A N 1
ATOM 730 C CA . TYR A 1 96 ? -5.414 5.075 16.845 1.00 97.81 96 TYR A CA 1
ATOM 731 C C . TYR A 1 96 ? -5.996 4.211 15.723 1.00 97.81 96 TYR A C 1
ATOM 733 O O . TYR A 1 96 ? -5.766 4.486 14.547 1.00 97.81 96 TYR A O 1
ATOM 741 N N . ASN A 1 97 ? -6.809 3.219 16.087 1.00 97.38 97 ASN A N 1
ATOM 742 C CA . ASN A 1 97 ? -7.491 2.321 15.153 1.00 97.38 97 ASN A CA 1
ATOM 743 C C . ASN A 1 97 ? -8.364 3.034 14.105 1.00 97.38 97 ASN A C 1
ATOM 745 O O . ASN A 1 97 ? -8.590 2.494 13.029 1.00 97.38 97 ASN A O 1
ATOM 749 N N . SER A 1 98 ? -8.823 4.253 14.395 1.00 96.50 98 SER A N 1
ATOM 750 C CA . SER A 1 98 ? -9.583 5.108 13.474 1.00 96.50 98 SER A CA 1
ATOM 751 C C . SER A 1 98 ? -8.724 6.010 12.575 1.00 96.50 98 SER A C 1
ATOM 753 O O . SER A 1 98 ? -9.266 6.738 11.744 1.00 96.50 98 SER A O 1
ATOM 755 N N . SER A 1 99 ? -7.399 6.012 12.743 1.00 97.56 99 SER A N 1
ATOM 756 C CA . SER A 1 99 ? -6.477 6.847 11.968 1.00 97.56 99 SER A CA 1
ATOM 757 C C . SER A 1 99 ? -6.213 6.256 10.585 1.00 97.56 99 SER A C 1
ATOM 759 O O . SER A 1 99 ? -5.852 5.088 10.469 1.00 97.56 99 SER A O 1
ATOM 761 N N . SER A 1 100 ? -6.257 7.090 9.544 1.00 96.56 100 SER A N 1
ATOM 762 C CA . SER A 1 100 ? -5.844 6.708 8.184 1.00 96.56 100 SER A CA 1
ATOM 763 C C . SER A 1 100 ? -4.352 6.391 8.065 1.00 96.56 100 SER A C 1
ATOM 765 O O . SER A 1 100 ? -3.940 5.777 7.090 1.00 96.56 100 SER A O 1
ATOM 767 N N . ASN A 1 101 ? -3.539 6.829 9.031 1.00 96.69 101 ASN A N 1
ATOM 768 C CA . ASN A 1 101 ? -2.096 6.579 9.048 1.00 96.69 101 ASN A CA 1
ATOM 769 C C . ASN A 1 101 ? -1.732 5.282 9.784 1.00 96.69 101 ASN A C 1
ATOM 771 O O . ASN A 1 101 ? -0.576 4.865 9.736 1.00 96.69 101 ASN A O 1
ATOM 775 N N . ALA A 1 102 ? -2.687 4.646 10.475 1.00 97.31 102 ALA A N 1
ATOM 776 C CA . ALA A 1 102 ? -2.446 3.343 11.078 1.00 97.31 102 ALA A CA 1
ATOM 777 C C . ALA A 1 102 ? -2.069 2.329 9.987 1.00 97.31 102 ALA A C 1
ATOM 779 O O . ALA A 1 102 ? -2.590 2.387 8.872 1.00 97.31 102 ALA A O 1
ATOM 780 N N . CYS A 1 103 ? -1.149 1.412 10.300 1.00 98.12 103 CYS A N 1
ATOM 781 C CA . CYS A 1 103 ? -0.682 0.400 9.348 1.00 98.12 103 CYS A CA 1
ATOM 782 C C . CYS A 1 103 ? -0.171 1.013 8.027 1.00 98.12 103 CYS A C 1
ATOM 784 O O . CYS A 1 103 ? -0.495 0.528 6.941 1.00 98.12 103 CYS A O 1
ATOM 786 N N . ASN A 1 104 ? 0.558 2.135 8.121 1.00 97.44 104 ASN A N 1
ATOM 787 C CA . ASN A 1 104 ? 1.083 2.916 6.991 1.00 97.44 104 ASN A CA 1
ATOM 788 C C . ASN A 1 104 ? 0.020 3.344 5.956 1.00 97.44 104 ASN A C 1
ATOM 790 O O . ASN A 1 104 ? 0.354 3.629 4.808 1.00 97.44 104 ASN A O 1
ATOM 794 N N . GLY A 1 105 ? -1.264 3.357 6.331 1.00 97.44 105 GLY A N 1
ATOM 795 C CA . GLY A 1 105 ? -2.379 3.571 5.401 1.00 97.44 105 GLY A CA 1
ATOM 796 C C . GLY A 1 105 ? -2.604 2.426 4.405 1.00 97.44 105 GLY A C 1
ATOM 797 O O . GLY A 1 105 ? -3.468 2.524 3.536 1.00 97.44 105 GLY A O 1
ATOM 798 N N . ASN A 1 106 ? -1.865 1.324 4.545 1.00 97.88 106 ASN A N 1
ATOM 799 C CA . ASN A 1 106 ? -1.891 0.159 3.662 1.00 97.88 106 ASN A CA 1
ATOM 800 C C . ASN A 1 106 ? -2.491 -1.078 4.349 1.00 97.88 106 ASN A C 1
ATOM 802 O O . ASN A 1 106 ? -2.255 -2.214 3.931 1.00 97.88 106 ASN A O 1
ATOM 806 N N . GLY A 1 107 ? -3.263 -0.876 5.413 1.00 97.75 107 GLY A N 1
ATOM 807 C CA . GLY A 1 107 ? -3.903 -1.952 6.152 1.00 97.75 107 GLY A CA 1
ATOM 808 C C . GLY A 1 107 ? -4.950 -1.452 7.134 1.00 97.75 107 GLY A C 1
ATOM 809 O O . GLY A 1 107 ? -5.219 -0.257 7.242 1.00 97.75 107 GLY A O 1
ATOM 810 N N . THR A 1 108 ? -5.538 -2.399 7.854 1.00 97.81 108 THR A N 1
ATOM 811 C CA . THR A 1 108 ? -6.521 -2.149 8.908 1.00 97.81 108 THR A CA 1
ATOM 812 C C . THR A 1 108 ? -5.910 -2.474 10.263 1.00 97.81 108 THR A C 1
ATOM 814 O O . THR A 1 108 ? -5.340 -3.549 10.449 1.00 97.81 108 THR A O 1
ATOM 817 N N . CYS A 1 109 ? -6.050 -1.562 11.222 1.00 98.06 109 CYS A N 1
ATOM 818 C CA . CYS A 1 109 ? -5.679 -1.801 12.612 1.00 98.06 109 CYS A CA 1
ATOM 819 C C . CYS A 1 109 ? -6.750 -2.678 13.275 1.00 98.06 109 CYS A C 1
ATOM 821 O O . CYS A 1 109 ? -7.867 -2.215 13.503 1.00 98.06 109 CYS A O 1
ATOM 823 N N . VAL A 1 110 ? -6.432 -3.949 13.537 1.00 97.31 110 VAL A N 1
ATOM 824 C CA . VAL A 1 110 ? -7.418 -4.955 13.986 1.00 97.31 110 VAL A CA 1
ATOM 825 C C . VAL A 1 110 ? -7.359 -5.244 15.483 1.00 97.31 110 VAL A C 1
ATOM 827 O O . VAL A 1 110 ? -8.346 -5.701 16.048 1.00 97.31 110 VAL A O 1
ATOM 830 N N . ALA A 1 111 ? -6.222 -4.968 16.120 1.00 97.62 111 ALA A N 1
ATOM 831 C CA . ALA A 1 111 ? -6.002 -5.109 17.557 1.00 97.62 111 ALA A CA 1
ATOM 832 C C . ALA A 1 111 ? -4.768 -4.277 17.972 1.00 97.62 111 ALA A C 1
ATOM 834 O O . ALA A 1 111 ? -4.051 -3.783 17.095 1.00 97.62 111 ALA A O 1
ATOM 835 N N . PRO A 1 112 ? -4.487 -4.099 19.278 1.00 98.19 112 PRO A N 1
ATOM 836 C CA . PRO A 1 112 ? -3.307 -3.384 19.746 1.00 98.19 112 PRO A CA 1
ATOM 837 C C . PRO A 1 112 ? -2.019 -3.874 19.075 1.00 98.19 112 PRO A C 1
ATOM 839 O O . PRO A 1 112 ? -1.653 -5.041 19.194 1.00 98.19 112 PRO A O 1
ATOM 842 N N . ASN A 1 113 ? -1.331 -2.971 18.373 1.00 97.62 113 ASN A N 1
ATOM 843 C CA . ASN A 1 113 ? -0.107 -3.258 17.607 1.00 97.62 113 ASN A CA 1
ATOM 844 C C . ASN A 1 113 ? -0.245 -4.406 16.588 1.00 97.62 113 ASN A C 1
ATOM 846 O O . ASN A 1 113 ? 0.719 -5.125 16.324 1.00 97.62 113 ASN A O 1
ATOM 850 N N . GLN A 1 114 ? -1.437 -4.594 16.016 1.00 98.06 114 GLN A N 1
ATOM 851 C CA . GLN A 1 114 ? -1.696 -5.620 15.010 1.00 98.06 114 GLN A CA 1
ATOM 852 C C . GLN A 1 114 ? -2.388 -5.035 13.783 1.00 98.06 114 GLN A C 1
ATOM 854 O O . GLN A 1 114 ? -3.505 -4.515 13.849 1.00 98.06 114 GLN A O 1
ATOM 859 N N . CYS A 1 115 ? -1.721 -5.184 12.644 1.00 98.50 115 CYS A N 1
ATOM 860 C CA . CYS A 1 115 ? -2.194 -4.733 11.349 1.00 98.50 115 CYS A CA 1
ATOM 861 C C . CYS A 1 115 ? -2.574 -5.913 10.456 1.00 98.50 115 CYS A C 1
ATOM 863 O O . CYS A 1 115 ? -1.819 -6.873 10.310 1.00 98.50 115 CYS A O 1
ATOM 865 N N . LEU A 1 116 ? -3.734 -5.807 9.813 1.00 98.38 116 LEU A N 1
ATOM 866 C CA . LEU A 1 116 ? -4.124 -6.648 8.691 1.00 98.38 116 LEU A CA 1
ATOM 867 C C . LEU A 1 116 ? -3.834 -5.890 7.393 1.00 98.38 116 LEU A C 1
ATOM 869 O O . LEU A 1 116 ? -4.507 -4.906 7.090 1.00 98.38 116 LEU A O 1
ATOM 873 N N . CYS A 1 117 ? -2.831 -6.330 6.639 1.00 98.62 117 CYS A N 1
ATOM 874 C CA . CYS A 1 117 ? -2.393 -5.622 5.439 1.00 98.62 117 CYS A CA 1
ATOM 875 C C . CYS A 1 117 ? -3.320 -5.822 4.243 1.00 98.62 117 CYS A C 1
ATOM 877 O O . CYS A 1 117 ? -3.859 -6.907 4.018 1.00 98.62 117 CYS A O 1
ATOM 879 N N . ASN A 1 118 ? -3.452 -4.764 3.443 1.00 98.25 118 ASN A N 1
ATOM 880 C CA . ASN A 1 118 ? -4.115 -4.815 2.149 1.00 98.25 118 ASN A CA 1
ATOM 881 C C . ASN A 1 118 ? -3.340 -5.735 1.192 1.00 98.25 118 ASN A C 1
ATOM 883 O O . ASN A 1 118 ? -2.138 -5.965 1.343 1.00 98.25 118 ASN A O 1
ATOM 887 N N . ALA A 1 119 ? -4.025 -6.247 0.168 1.00 97.81 119 ALA A N 1
ATOM 888 C CA . ALA A 1 119 ? -3.423 -7.156 -0.800 1.00 97.81 119 ALA A CA 1
ATOM 889 C C . ALA A 1 119 ? -2.146 -6.565 -1.432 1.00 97.81 119 ALA A C 1
ATOM 891 O O . ALA A 1 119 ? -2.148 -5.447 -1.944 1.00 97.81 119 ALA A O 1
ATOM 892 N N . GLY A 1 120 ? -1.055 -7.337 -1.409 1.00 97.50 120 GLY A N 1
ATOM 893 C CA . GLY A 1 120 ? 0.244 -6.938 -1.963 1.00 97.50 120 GLY A CA 1
ATOM 894 C C . GLY A 1 120 ? 1.170 -6.187 -0.997 1.00 97.50 120 GLY A C 1
ATOM 895 O O . GLY A 1 120 ? 2.352 -6.039 -1.317 1.00 97.50 120 GLY A O 1
ATOM 896 N N . TYR A 1 121 ? 0.676 -5.783 0.176 1.00 98.50 121 TYR A N 1
ATOM 897 C CA . TYR A 1 121 ? 1.470 -5.197 1.257 1.00 98.50 121 TYR A CA 1
ATOM 898 C C . TYR A 1 121 ? 1.785 -6.234 2.339 1.00 98.50 121 TYR A C 1
ATOM 900 O O . TYR A 1 121 ? 1.051 -7.204 2.533 1.00 98.50 121 TYR A O 1
ATOM 908 N N . PHE A 1 122 ? 2.899 -6.041 3.036 1.00 98.00 122 PHE A N 1
ATOM 909 C CA . PHE A 1 122 ? 3.378 -6.904 4.112 1.00 98.00 122 PHE A CA 1
ATOM 910 C C . PHE A 1 122 ? 4.308 -6.131 5.059 1.00 98.00 122 PHE A C 1
ATOM 912 O O . PHE A 1 122 ? 4.626 -4.967 4.826 1.00 98.00 122 PHE A O 1
ATOM 919 N N . GLY A 1 123 ? 4.746 -6.796 6.128 1.00 97.62 123 GLY A N 1
ATOM 920 C CA . GLY A 1 123 ? 5.421 -6.161 7.262 1.00 97.62 123 GLY A CA 1
ATOM 921 C C . GLY A 1 123 ? 4.492 -6.081 8.470 1.00 97.62 123 GLY A C 1
ATOM 922 O O . GLY A 1 123 ? 3.295 -6.348 8.350 1.00 97.62 123 GLY A O 1
ATOM 923 N N . SER A 1 124 ? 5.038 -5.763 9.643 1.00 97.62 124 SER A N 1
ATOM 924 C CA . SER A 1 124 ? 4.233 -5.653 10.870 1.00 97.62 124 SER A CA 1
ATOM 925 C C . SER A 1 124 ? 3.280 -4.461 10.832 1.00 97.62 124 SER A C 1
ATOM 927 O O . SER A 1 124 ? 2.235 -4.494 11.480 1.00 97.62 124 SER A O 1
ATOM 929 N N . GLU A 1 125 ? 3.620 -3.438 10.049 1.00 98.00 125 GLU A N 1
ATOM 930 C CA . GLU A 1 125 ? 2.867 -2.197 9.906 1.00 98.00 125 GLU A CA 1
ATOM 931 C C . GLU A 1 125 ? 2.405 -1.970 8.459 1.00 98.00 125 GLU A C 1
ATOM 933 O O . GLU A 1 125 ? 1.986 -0.867 8.121 1.00 98.00 125 GLU A O 1
ATOM 938 N N . CYS A 1 126 ? 2.464 -2.989 7.593 1.00 98.44 126 CYS A N 1
ATOM 939 C CA . CYS A 1 126 ? 2.116 -2.899 6.167 1.00 98.44 126 CYS A CA 1
ATOM 940 C C . CYS A 1 126 ? 2.961 -1.880 5.379 1.00 98.44 126 CYS A C 1
ATOM 942 O O . CYS A 1 126 ? 2.501 -1.255 4.420 1.00 98.44 126 CYS A O 1
ATOM 944 N N . GLU A 1 127 ? 4.211 -1.712 5.797 1.00 97.12 127 GLU A N 1
ATOM 945 C CA . GLU A 1 127 ? 5.182 -0.765 5.254 1.00 97.12 127 GLU A CA 1
ATOM 946 C C . GLU A 1 127 ? 5.874 -1.257 3.976 1.00 97.12 127 GLU A C 1
ATOM 948 O O . GLU A 1 127 ? 6.394 -0.456 3.201 1.00 97.12 127 GLU A O 1
ATOM 953 N N . SER A 1 128 ? 5.892 -2.571 3.748 1.00 97.75 128 SER A N 1
ATOM 954 C CA . SER A 1 128 ? 6.627 -3.195 2.649 1.00 97.75 128 SER A CA 1
ATOM 955 C C . SER A 1 128 ? 5.695 -3.708 1.557 1.00 97.75 128 SER A C 1
ATOM 957 O O . SER A 1 128 ? 4.586 -4.168 1.812 1.00 97.75 128 SER A O 1
ATOM 959 N N . TYR A 1 129 ? 6.164 -3.677 0.315 1.00 98.06 129 TYR A N 1
ATOM 960 C CA . TYR A 1 129 ? 5.469 -4.242 -0.841 1.00 98.06 129 TYR A CA 1
ATOM 961 C C . TYR A 1 129 ? 6.475 -4.636 -1.928 1.00 98.06 129 TYR A C 1
ATOM 963 O O . TYR A 1 129 ? 7.683 -4.383 -1.828 1.00 98.06 129 TYR A O 1
ATOM 971 N N . LYS A 1 130 ? 5.981 -5.313 -2.969 1.00 97.56 130 LYS A N 1
ATOM 972 C CA . LYS A 1 130 ? 6.776 -5.703 -4.138 1.00 97.56 130 LYS A CA 1
ATOM 973 C C . LYS A 1 130 ? 6.221 -5.093 -5.421 1.00 97.56 130 LYS A C 1
ATOM 975 O O . LYS A 1 130 ? 5.012 -5.092 -5.639 1.00 97.56 130 LYS A O 1
ATOM 980 N N . CYS A 1 131 ? 7.114 -4.664 -6.303 1.00 96.94 131 CYS A N 1
ATOM 981 C CA . CYS A 1 131 ? 6.809 -4.333 -7.689 1.00 96.94 131 CYS A CA 1
ATOM 982 C C . CYS A 1 131 ? 7.349 -5.428 -8.598 1.00 96.94 131 CYS A C 1
ATOM 984 O O . CYS A 1 131 ? 8.561 -5.603 -8.690 1.00 96.94 131 CYS A O 1
ATOM 986 N N . PHE A 1 132 ? 6.457 -6.153 -9.273 1.00 96.19 132 PHE A N 1
ATOM 987 C CA . PHE A 1 132 ? 6.811 -7.176 -10.258 1.00 96.19 132 PHE A CA 1
ATOM 988 C C . PHE A 1 132 ? 7.832 -8.178 -9.703 1.00 96.19 132 PHE A C 1
ATOM 990 O O . PHE A 1 132 ? 8.885 -8.422 -10.283 1.00 96.19 132 PHE A O 1
ATOM 997 N N . SER A 1 133 ? 7.519 -8.722 -8.523 1.00 96.00 133 SER A N 1
ATOM 998 C CA . SER A 1 133 ? 8.348 -9.664 -7.751 1.00 96.00 133 SER A CA 1
ATOM 999 C C . SER A 1 133 ? 9.617 -9.092 -7.102 1.00 96.00 133 SER A C 1
ATOM 1001 O O . SER A 1 133 ? 10.214 -9.780 -6.268 1.00 96.00 133 SER A O 1
ATOM 1003 N N . LEU A 1 134 ? 9.992 -7.842 -7.379 1.00 97.56 134 LEU A N 1
ATOM 1004 C CA . LEU A 1 134 ? 11.111 -7.154 -6.731 1.00 97.56 134 LEU A CA 1
ATOM 1005 C C . LEU A 1 134 ? 10.639 -6.374 -5.504 1.00 97.56 134 LEU A C 1
ATOM 1007 O O . LEU A 1 134 ? 9.534 -5.841 -5.490 1.00 97.56 134 LEU A O 1
ATOM 1011 N N . ASN A 1 135 ? 11.469 -6.301 -4.460 1.00 97.19 135 ASN A N 1
ATOM 1012 C CA . ASN A 1 135 ? 11.175 -5.457 -3.298 1.00 97.19 135 ASN A CA 1
ATOM 1013 C C . ASN A 1 135 ? 11.123 -3.976 -3.720 1.00 97.19 135 ASN A C 1
ATOM 1015 O O . ASN A 1 135 ? 11.912 -3.563 -4.572 1.00 97.19 135 ASN A O 1
ATOM 1019 N N . MET A 1 136 ? 10.226 -3.191 -3.114 1.00 96.44 136 MET A N 1
ATOM 1020 C CA . MET A 1 136 ? 10.079 -1.749 -3.357 1.00 96.44 136 MET A CA 1
ATOM 1021 C C . MET A 1 136 ? 11.395 -0.953 -3.284 1.00 96.44 136 MET A C 1
ATOM 1023 O O . MET A 1 136 ? 11.516 0.066 -3.956 1.00 96.44 136 MET A O 1
ATOM 1027 N N . ASN A 1 137 ? 12.378 -1.412 -2.501 1.00 95.19 137 ASN A N 1
ATOM 1028 C CA . ASN A 1 137 ? 13.673 -0.748 -2.318 1.00 95.19 137 ASN A CA 1
ATOM 1029 C C . ASN A 1 137 ? 14.804 -1.291 -3.215 1.00 95.19 137 ASN A C 1
ATOM 1031 O O . ASN A 1 137 ? 15.956 -0.883 -3.066 1.00 95.19 137 ASN A O 1
ATOM 1035 N N . SER A 1 138 ? 14.512 -2.229 -4.119 1.00 97.19 138 SER A N 1
ATOM 1036 C CA . SER A 1 138 ? 15.518 -2.791 -5.020 1.00 97.19 138 SER A CA 1
ATOM 1037 C C . SER A 1 138 ? 15.977 -1.751 -6.043 1.00 97.19 138 SER A C 1
ATOM 1039 O O . SER A 1 138 ? 15.152 -1.096 -6.669 1.00 97.19 138 SER A O 1
ATOM 1041 N N . SER A 1 139 ? 17.282 -1.664 -6.307 1.00 95.75 139 SER A N 1
ATOM 1042 C CA . SER A 1 139 ? 17.824 -0.816 -7.383 1.00 95.75 139 SER A CA 1
ATOM 1043 C C . SER A 1 139 ? 17.385 -1.247 -8.788 1.00 95.75 139 SER A C 1
ATOM 1045 O O . SER A 1 139 ? 17.487 -0.463 -9.725 1.00 95.75 139 SER A O 1
ATOM 1047 N N . LEU A 1 140 ? 16.899 -2.483 -8.939 1.00 96.75 140 LEU A N 1
ATOM 1048 C CA . LEU A 1 140 ? 16.379 -3.024 -10.197 1.00 96.75 140 LEU A CA 1
ATOM 1049 C C . LEU A 1 140 ? 14.863 -2.843 -10.338 1.00 96.75 140 LEU A C 1
ATOM 1051 O O . LEU A 1 140 ? 14.290 -3.247 -11.352 1.00 96.75 140 LEU A O 1
ATOM 1055 N N . VAL A 1 141 ? 14.195 -2.274 -9.329 1.00 96.88 141 VAL A N 1
ATOM 1056 C CA . VAL A 1 141 ? 12.753 -2.032 -9.388 1.00 96.88 141 VAL A CA 1
ATOM 1057 C C . VAL A 1 141 ? 12.429 -1.096 -10.549 1.00 96.88 141 VAL A C 1
ATOM 1059 O O . VAL A 1 141 ? 13.208 -0.195 -10.857 1.00 96.88 141 VAL A O 1
ATOM 1062 N N . CYS A 1 142 ? 11.299 -1.329 -11.223 1.00 97.50 142 CYS A N 1
ATOM 1063 C CA . CYS A 1 142 ? 10.907 -0.546 -12.398 1.00 97.50 142 CYS A CA 1
ATOM 1064 C C . CYS A 1 142 ? 12.046 -0.463 -13.435 1.00 97.50 142 CYS A C 1
ATOM 1066 O O . CYS A 1 142 ? 12.389 0.615 -13.921 1.00 97.50 142 CYS A O 1
ATOM 1068 N N . SER A 1 143 ? 12.697 -1.606 -13.684 1.00 96.38 143 SER A N 1
ATOM 1069 C CA . SER A 1 143 ? 13.828 -1.757 -14.608 1.00 96.38 143 SER A CA 1
ATOM 1070 C C . SER A 1 143 ? 15.009 -0.814 -14.337 1.00 96.38 143 SER A C 1
ATOM 1072 O O . SER A 1 143 ? 15.791 -0.540 -15.242 1.00 96.38 143 SER A O 1
ATOM 1074 N N . GLY A 1 144 ? 15.141 -0.300 -13.107 1.00 96.62 144 GLY A N 1
ATOM 1075 C CA . GLY A 1 144 ? 16.133 0.718 -12.738 1.00 96.62 144 GLY A CA 1
ATOM 1076 C C . GLY A 1 144 ? 15.838 2.118 -13.297 1.00 96.62 144 GLY A C 1
ATOM 1077 O O . GLY A 1 144 ? 16.616 3.046 -13.093 1.00 96.62 144 GLY A O 1
ATOM 1078 N N . ASN A 1 145 ? 14.703 2.287 -13.977 1.00 96.69 145 ASN A N 1
ATOM 1079 C CA . ASN A 1 145 ? 14.307 3.492 -14.706 1.00 96.69 145 ASN A CA 1
ATOM 1080 C C . ASN A 1 145 ? 13.068 4.164 -14.100 1.00 96.69 145 ASN A C 1
ATOM 1082 O O . ASN A 1 145 ? 12.351 4.907 -14.774 1.00 96.69 145 ASN A O 1
ATOM 1086 N N . GLY A 1 146 ? 12.810 3.920 -12.821 1.00 96.75 146 GLY A N 1
ATOM 1087 C CA . GLY A 1 146 ? 11.683 4.484 -12.098 1.00 96.75 146 GLY A CA 1
ATOM 1088 C C . GLY A 1 146 ? 11.721 4.113 -10.625 1.00 96.75 146 GLY A C 1
ATOM 1089 O O . GLY A 1 146 ? 12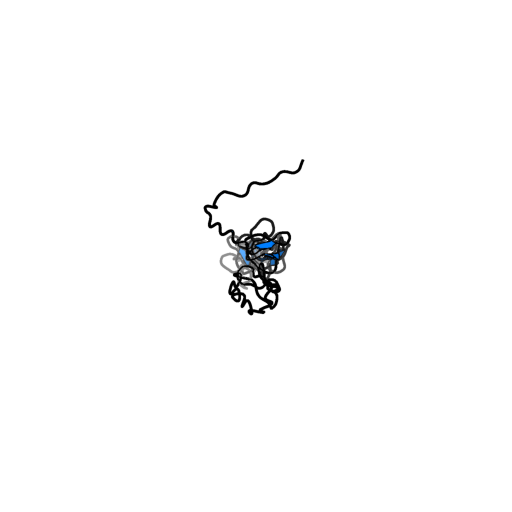.729 3.622 -10.119 1.00 96.75 146 GLY A O 1
ATOM 1090 N N . TYR A 1 147 ? 10.605 4.338 -9.945 1.00 96.94 147 TYR A N 1
ATOM 1091 C CA . TYR A 1 147 ? 10.426 3.963 -8.548 1.00 96.94 147 TYR A CA 1
ATOM 1092 C C . TYR A 1 147 ? 9.054 3.332 -8.318 1.00 96.94 147 TYR A C 1
ATOM 1094 O O . TYR A 1 147 ? 8.075 3.621 -9.009 1.00 96.94 147 TYR A O 1
ATOM 1102 N N . CYS A 1 148 ? 9.007 2.428 -7.344 1.00 97.12 148 CYS A N 1
ATOM 1103 C CA . CYS A 1 148 ? 7.818 1.680 -6.962 1.00 97.12 148 CYS A CA 1
ATOM 1104 C C . CYS A 1 148 ? 6.963 2.531 -6.015 1.00 97.12 148 CYS A C 1
ATOM 1106 O O . CYS A 1 148 ? 7.485 3.065 -5.039 1.00 97.12 148 CYS A O 1
ATOM 1108 N N . VAL A 1 149 ? 5.667 2.664 -6.303 1.00 96.31 149 VAL A N 1
ATOM 1109 C CA . VAL A 1 149 ? 4.718 3.462 -5.492 1.00 96.31 149 VAL A CA 1
ATOM 1110 C C . VAL A 1 149 ? 3.607 2.624 -4.862 1.00 96.31 149 VAL A C 1
ATOM 1112 O O . VAL A 1 149 ? 2.821 3.122 -4.063 1.00 96.31 149 VAL A O 1
ATOM 1115 N N . GLY A 1 150 ? 3.536 1.345 -5.222 1.00 97.00 150 GLY A N 1
ATOM 1116 C CA . GLY A 1 150 ? 2.600 0.378 -4.669 1.00 97.00 150 GLY A CA 1
ATOM 1117 C C . GLY A 1 150 ? 2.807 -1.001 -5.296 1.00 97.00 150 GLY A C 1
ATOM 1118 O O . GLY A 1 150 ? 3.680 -1.163 -6.154 1.00 97.00 150 GLY A O 1
ATOM 1119 N N . PRO A 1 151 ? 2.021 -2.012 -4.895 1.00 98.06 151 PRO A N 1
ATOM 1120 C CA . PRO A 1 151 ? 2.125 -3.359 -5.435 1.00 98.06 151 PRO A CA 1
ATOM 1121 C C . PRO A 1 151 ? 2.012 -3.371 -6.962 1.00 98.06 151 PRO A C 1
ATOM 1123 O O . PRO A 1 151 ? 0.978 -3.017 -7.523 1.00 98.06 151 PRO A O 1
ATOM 1126 N N . ASN A 1 152 ? 3.084 -3.795 -7.636 1.00 97.06 152 ASN A N 1
ATOM 1127 C CA . ASN A 1 152 ? 3.183 -3.828 -9.104 1.00 97.06 152 ASN A CA 1
ATOM 1128 C C . ASN A 1 152 ? 2.888 -2.481 -9.800 1.00 97.06 152 ASN A C 1
ATOM 1130 O O . ASN A 1 152 ? 2.418 -2.470 -10.937 1.00 97.06 152 ASN A O 1
ATOM 1134 N N . ALA A 1 153 ? 3.164 -1.355 -9.136 1.00 97.00 153 ALA A N 1
ATOM 1135 C CA . ALA A 1 153 ? 2.926 -0.017 -9.668 1.00 97.00 153 ALA A CA 1
ATOM 1136 C C . ALA A 1 153 ? 4.218 0.810 -9.682 1.00 97.00 153 ALA A C 1
ATOM 1138 O O . ALA A 1 153 ? 4.795 1.110 -8.635 1.00 97.00 153 ALA A O 1
ATOM 1139 N N . CYS A 1 154 ? 4.646 1.199 -10.883 1.00 97.94 154 CYS A N 1
ATOM 1140 C CA . CYS A 1 154 ? 5.857 1.974 -11.123 1.00 97.94 154 CYS A CA 1
ATOM 1141 C C . CYS A 1 154 ? 5.537 3.381 -11.626 1.00 97.94 154 CYS A C 1
ATOM 1143 O O . CYS A 1 154 ? 4.654 3.566 -12.464 1.00 97.94 154 CYS A O 1
ATOM 1145 N N . VAL A 1 155 ? 6.314 4.360 -11.167 1.00 98.00 155 VAL A N 1
ATOM 1146 C CA . VAL A 1 155 ? 6.401 5.687 -11.781 1.00 98.00 155 VAL A CA 1
ATOM 1147 C C . VAL A 1 155 ? 7.740 5.787 -12.498 1.00 98.00 155 VAL A C 1
ATOM 1149 O O . VAL A 1 155 ? 8.793 5.593 -11.892 1.00 98.00 155 VAL A O 1
ATOM 1152 N N . CYS A 1 156 ? 7.696 6.068 -13.798 1.00 98.12 156 CYS A N 1
ATOM 1153 C CA . CYS A 1 156 ? 8.880 6.072 -14.647 1.00 98.12 156 CYS A CA 1
ATOM 1154 C C . CYS A 1 156 ? 9.598 7.418 -14.648 1.00 98.12 156 CYS A C 1
ATOM 1156 O O . CYS A 1 156 ? 8.978 8.484 -14.631 1.00 98.12 156 CYS A O 1
ATOM 1158 N N . ASN A 1 157 ? 10.925 7.357 -14.722 1.00 97.19 157 ASN A N 1
ATOM 1159 C CA . ASN A 1 157 ? 11.766 8.520 -14.950 1.00 97.19 157 ASN A CA 1
ATOM 1160 C C . ASN A 1 157 ? 11.515 9.087 -16.354 1.00 97.19 157 ASN A C 1
ATOM 1162 O O . ASN A 1 157 ? 11.105 8.379 -17.273 1.00 97.19 157 ASN A O 1
ATOM 1166 N N . ASN A 1 158 ? 11.812 10.374 -16.541 1.00 96.44 158 ASN A N 1
ATOM 1167 C CA . ASN A 1 158 ? 11.540 11.063 -17.800 1.00 96.44 158 ASN A CA 1
ATOM 1168 C C . ASN A 1 158 ? 12.140 10.330 -19.020 1.00 96.44 158 ASN A C 1
ATOM 1170 O O . ASN A 1 158 ? 13.334 10.007 -19.051 1.00 96.44 158 ASN A O 1
ATOM 1174 N N . GLY A 1 159 ? 11.310 10.104 -20.040 1.00 94.62 159 GLY A N 1
ATOM 1175 C CA . GLY A 1 159 ? 11.668 9.405 -21.278 1.00 94.62 159 GLY A CA 1
ATOM 1176 C C . GLY A 1 159 ? 11.630 7.872 -21.209 1.00 94.62 159 GLY A C 1
ATOM 1177 O O . GLY A 1 159 ? 11.883 7.236 -22.231 1.00 94.62 159 GLY A O 1
ATOM 1178 N N . TYR A 1 160 ? 11.289 7.295 -20.055 1.00 97.56 160 TYR A N 1
ATOM 1179 C CA . TYR A 1 160 ? 10.946 5.881 -19.906 1.00 97.56 160 TYR A CA 1
ATOM 1180 C C . TYR A 1 160 ? 9.442 5.716 -19.708 1.00 97.56 160 TYR A C 1
ATOM 1182 O O . TYR A 1 160 ? 8.771 6.604 -19.180 1.00 97.56 160 TYR A O 1
ATOM 1190 N N . TYR A 1 161 ? 8.907 4.582 -20.138 1.00 97.25 161 TYR A N 1
ATOM 1191 C CA . TYR A 1 161 ? 7.488 4.265 -20.029 1.00 97.25 161 TYR A CA 1
ATOM 1192 C C . TYR A 1 161 ? 7.259 2.747 -20.056 1.00 97.25 161 TYR A C 1
ATOM 1194 O O . TYR A 1 161 ? 8.202 1.958 -20.103 1.00 97.25 161 TYR A O 1
ATOM 1202 N N . GLY A 1 162 ? 5.990 2.340 -20.002 1.00 96.69 162 GLY A N 1
ATOM 1203 C CA . GLY A 1 162 ? 5.589 0.948 -19.803 1.00 96.69 162 GLY A CA 1
ATOM 1204 C C . GLY A 1 162 ? 5.303 0.650 -18.332 1.00 96.69 162 GLY A C 1
ATOM 1205 O O . GLY A 1 162 ? 5.602 1.454 -17.453 1.00 96.69 162 GLY A O 1
ATOM 1206 N N . ALA A 1 163 ? 4.706 -0.511 -18.057 1.00 96.81 163 ALA A N 1
ATOM 1207 C CA . ALA A 1 163 ? 4.315 -0.887 -16.696 1.00 96.81 163 ALA A CA 1
ATOM 1208 C C . ALA A 1 163 ? 5.522 -1.066 -15.756 1.00 96.81 163 ALA A C 1
ATOM 1210 O O . ALA A 1 163 ? 5.390 -0.861 -14.552 1.00 96.81 163 ALA A O 1
ATOM 1211 N N . GLN A 1 164 ? 6.687 -1.426 -16.308 1.00 97.25 164 GLN A N 1
ATOM 1212 C CA . GLN A 1 164 ? 7.938 -1.625 -15.573 1.00 97.25 164 GLN A CA 1
ATOM 1213 C C . GLN A 1 164 ? 9.008 -0.583 -15.916 1.00 97.25 164 GLN A C 1
ATOM 1215 O O . GLN A 1 164 ? 10.132 -0.731 -15.465 1.00 97.25 164 GLN A O 1
ATOM 1220 N N . CYS A 1 165 ? 8.689 0.473 -16.674 1.00 97.50 165 CYS A N 1
ATOM 1221 C CA . CYS A 1 165 ? 9.674 1.466 -17.137 1.00 97.50 165 CYS A CA 1
ATOM 1222 C C . CYS A 1 165 ? 10.809 0.859 -17.986 1.00 97.50 165 CYS A C 1
ATOM 1224 O O . CYS A 1 165 ? 11.947 1.329 -17.989 1.00 97.50 165 CYS A O 1
ATOM 1226 N N . ASP A 1 166 ? 10.483 -0.199 -18.721 1.00 96.44 166 ASP A N 1
ATOM 1227 C CA . ASP A 1 166 ? 11.377 -0.989 -19.562 1.00 96.44 166 ASP A CA 1
ATOM 1228 C C . ASP A 1 166 ? 11.375 -0.548 -21.033 1.00 96.44 166 ASP A C 1
ATOM 1230 O O . ASP A 1 166 ? 12.118 -1.104 -21.847 1.00 96.44 166 ASP A O 1
ATOM 1234 N N . LEU A 1 167 ? 10.555 0.449 -21.382 1.00 96.94 167 LEU A N 1
ATOM 1235 C CA . LEU A 1 167 ? 10.422 0.989 -22.731 1.00 96.94 167 LEU A CA 1
ATOM 1236 C C . LEU A 1 167 ? 10.929 2.432 -22.798 1.00 96.94 167 LEU A C 1
ATOM 1238 O O . LEU A 1 167 ? 10.750 3.225 -21.876 1.00 96.94 167 LEU A O 1
ATOM 1242 N N . TRP A 1 168 ? 11.555 2.770 -23.920 1.00 97.25 168 TRP A N 1
ATOM 1243 C CA . TRP A 1 168 ? 12.018 4.109 -24.277 1.00 97.25 168 TRP A CA 1
ATOM 1244 C C . TRP A 1 168 ? 12.119 4.210 -25.801 1.00 97.25 168 TRP A C 1
ATOM 1246 O O . TRP A 1 168 ? 11.950 3.210 -26.507 1.00 97.25 168 TRP A O 1
ATOM 1256 N N . ASN A 1 169 ? 12.400 5.410 -26.312 1.00 96.06 169 ASN A N 1
ATOM 1257 C CA . ASN A 1 169 ? 12.554 5.645 -27.746 1.00 96.06 169 ASN A CA 1
ATOM 1258 C C . ASN A 1 169 ? 14.020 5.890 -28.132 1.00 96.06 169 ASN A C 1
ATOM 1260 O O . ASN A 1 169 ? 14.759 6.573 -27.418 1.00 96.06 169 ASN A O 1
ATOM 1264 N N . CYS A 1 170 ? 14.400 5.393 -29.306 1.00 96.38 170 CYS A N 1
ATOM 1265 C CA . CYS A 1 170 ? 15.581 5.808 -30.050 1.00 96.38 170 CYS A CA 1
ATOM 1266 C C . CYS A 1 170 ? 15.133 6.555 -31.306 1.00 96.38 170 CYS A C 1
ATOM 1268 O O . CYS A 1 170 ? 14.461 5.980 -32.159 1.00 96.38 170 CYS A O 1
ATOM 1270 N N . TYR A 1 171 ? 15.463 7.844 -31.393 1.00 95.12 171 TYR A N 1
ATOM 1271 C CA . TYR A 1 171 ? 15.152 8.713 -32.533 1.00 95.12 171 TYR A CA 1
ATOM 1272 C C . TYR A 1 171 ? 13.670 8.675 -32.938 1.00 95.12 171 TYR A C 1
ATOM 1274 O O . TYR A 1 171 ? 13.318 8.636 -34.111 1.00 95.12 171 TYR A O 1
ATOM 1282 N N . GLY A 1 172 ? 12.784 8.665 -31.937 1.00 94.75 172 GLY A N 1
ATOM 1283 C CA . GLY A 1 172 ? 11.330 8.631 -32.130 1.00 94.75 172 GLY A CA 1
ATOM 1284 C C . GLY A 1 172 ? 10.728 7.237 -32.344 1.00 94.75 172 GLY A C 1
ATOM 1285 O O . GLY A 1 172 ? 9.506 7.123 -32.385 1.00 94.75 172 GLY A O 1
ATOM 1286 N N . VAL A 1 173 ? 11.542 6.179 -32.413 1.00 96.38 173 VAL A N 1
ATOM 1287 C CA . VAL A 1 173 ? 11.093 4.788 -32.585 1.00 96.38 173 VAL A CA 1
ATOM 1288 C C . VAL A 1 173 ? 11.233 4.016 -31.272 1.00 96.38 173 VAL A C 1
ATOM 1290 O O . VAL A 1 173 ? 12.245 4.134 -30.585 1.00 96.38 173 VAL A O 1
ATOM 1293 N N . ILE A 1 174 ? 10.225 3.219 -30.907 1.00 96.19 174 ILE A N 1
ATOM 1294 C CA . ILE A 1 174 ? 10.232 2.402 -29.681 1.00 96.19 174 ILE A CA 1
ATOM 1295 C C . ILE A 1 174 ? 11.399 1.405 -29.715 1.00 96.19 174 ILE A C 1
ATOM 1297 O O . ILE A 1 174 ? 11.622 0.748 -30.730 1.00 96.19 174 ILE A O 1
ATOM 1301 N N . ARG A 1 175 ? 12.106 1.238 -28.590 1.00 96.19 175 ARG A N 1
ATOM 1302 C CA . ARG A 1 175 ? 13.313 0.398 -28.464 1.00 96.19 175 ARG A CA 1
ATOM 1303 C C . ARG A 1 175 ? 13.199 -1.050 -28.966 1.00 96.19 175 ARG A C 1
ATOM 1305 O O . ARG A 1 175 ? 14.218 -1.657 -29.268 1.00 96.19 175 ARG A O 1
ATOM 1312 N N . ASN A 1 176 ? 11.994 -1.624 -28.975 1.00 95.19 176 ASN A N 1
ATOM 1313 C CA . ASN A 1 176 ? 11.723 -3.014 -29.355 1.00 95.19 176 ASN A CA 1
ATOM 1314 C C . ASN A 1 176 ? 10.985 -3.128 -30.699 1.00 95.19 176 ASN A C 1
ATOM 1316 O O . ASN A 1 176 ? 10.591 -4.227 -31.089 1.00 95.19 176 ASN A O 1
ATOM 1320 N N . ALA A 1 177 ?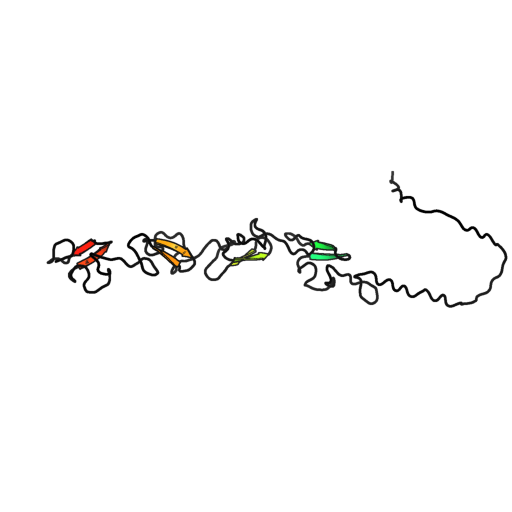 10.779 -2.011 -31.399 1.00 96.44 177 ALA A N 1
ATOM 1321 C CA . ALA A 1 177 ? 10.226 -2.024 -32.741 1.00 96.44 177 ALA A CA 1
ATOM 1322 C C . ALA A 1 177 ? 11.276 -2.530 -33.738 1.00 96.44 177 ALA A C 1
ATOM 1324 O O . ALA A 1 177 ? 12.457 -2.211 -33.628 1.00 96.44 177 ALA A O 1
ATOM 1325 N N . SER A 1 178 ? 10.840 -3.265 -34.761 1.00 94.50 178 SER A N 1
ATOM 1326 C CA . SER A 1 178 ? 11.730 -3.853 -35.773 1.00 94.50 178 SER A CA 1
ATOM 1327 C C . SER A 1 178 ? 12.539 -2.826 -36.577 1.00 94.50 178 SER A C 1
ATOM 1329 O O . SER A 1 178 ? 13.594 -3.162 -37.096 1.00 94.50 178 SER A O 1
ATOM 1331 N N . GLY A 1 179 ? 12.050 -1.586 -36.695 1.00 94.00 179 GLY A N 1
ATOM 1332 C CA . GLY A 1 179 ? 12.718 -0.492 -37.412 1.00 94.00 179 GLY A CA 1
ATOM 1333 C C . GLY A 1 179 ? 13.586 0.419 -36.539 1.00 94.00 179 GLY A C 1
ATOM 1334 O O . GLY A 1 179 ? 14.039 1.455 -37.021 1.00 94.00 179 GLY A O 1
ATOM 1335 N N . VAL A 1 180 ? 13.786 0.097 -35.257 1.00 96.25 180 VAL A N 1
ATOM 1336 C CA . VAL A 1 180 ? 14.645 0.899 -34.373 1.00 96.25 180 VAL A CA 1
ATOM 1337 C C . VAL A 1 180 ? 16.091 0.896 -34.880 1.00 96.25 180 VAL A C 1
ATOM 1339 O O . VAL A 1 180 ? 16.540 -0.114 -35.419 1.00 96.25 180 VAL A O 1
ATOM 1342 N N . CYS A 1 181 ? 16.822 2.008 -34.731 1.00 96.19 181 CYS A N 1
ATOM 1343 C CA . CYS A 1 181 ? 18.207 2.118 -35.210 1.00 96.19 181 CYS A CA 1
ATOM 1344 C C . CYS A 1 181 ? 18.338 1.738 -36.696 1.00 96.19 181 CYS A C 1
ATOM 1346 O O . CYS A 1 181 ? 19.166 0.908 -37.067 1.00 96.19 181 CYS A O 1
ATOM 1348 N N . SER A 1 182 ? 17.424 2.262 -37.521 1.00 95.19 182 SER A N 1
ATOM 1349 C CA . SER A 1 182 ? 17.303 1.972 -38.960 1.00 95.19 182 SER A CA 1
ATOM 1350 C C . SER A 1 182 ? 17.190 0.476 -39.304 1.00 95.19 182 SER A C 1
ATOM 1352 O O . SER A 1 182 ? 17.496 0.068 -40.421 1.00 95.19 182 SER A O 1
ATOM 1354 N N . GLY A 1 183 ? 16.764 -0.361 -38.347 1.00 94.44 183 GLY A N 1
ATOM 1355 C CA . GLY A 1 183 ? 16.734 -1.823 -38.475 1.00 94.44 183 GLY A CA 1
ATOM 1356 C C . GLY A 1 183 ? 18.118 -2.490 -38.462 1.00 94.44 183 GLY A C 1
ATOM 1357 O O . GLY A 1 183 ? 18.210 -3.704 -38.635 1.00 94.44 183 GLY A O 1
ATOM 1358 N N . SER A 1 184 ? 19.184 -1.716 -38.241 1.00 94.88 184 SER A N 1
ATOM 1359 C CA . SER A 1 184 ? 20.586 -2.131 -38.388 1.00 94.88 184 SER A CA 1
ATOM 1360 C C . SER A 1 184 ? 21.391 -2.046 -37.085 1.00 94.88 184 SER A C 1
ATOM 1362 O O . SER A 1 184 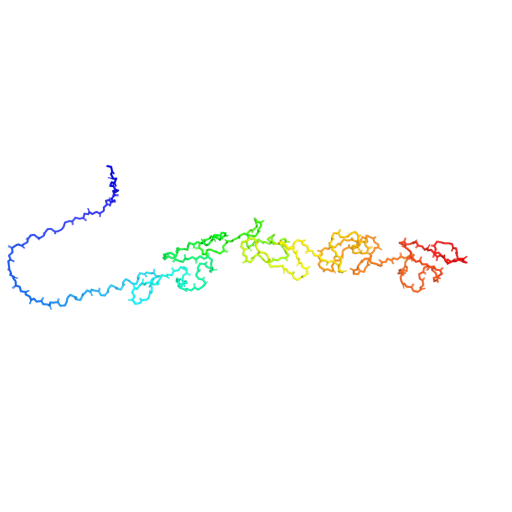? 22.620 -2.124 -37.095 1.00 94.88 184 SER A O 1
ATOM 1364 N N . GLY A 1 185 ? 20.717 -1.917 -35.942 1.00 93.75 185 GLY A N 1
ATOM 1365 C CA . GLY A 1 185 ? 21.358 -1.852 -34.633 1.00 93.75 185 GLY A CA 1
ATOM 1366 C C . GLY A 1 185 ? 20.398 -2.097 -33.473 1.00 93.75 185 GLY A C 1
ATOM 1367 O O . GLY A 1 185 ? 19.198 -2.296 -33.659 1.00 93.75 185 GLY A O 1
ATOM 1368 N N . GLY A 1 186 ? 20.942 -2.084 -32.257 1.00 94.88 186 GLY A N 1
ATOM 1369 C CA . GLY A 1 186 ? 20.185 -2.207 -31.012 1.00 94.88 186 GLY A CA 1
ATOM 1370 C C . GLY A 1 186 ? 20.083 -0.879 -30.260 1.00 94.88 186 GLY A C 1
ATOM 1371 O O . GLY A 1 186 ? 21.080 -0.181 -30.093 1.00 94.88 186 GLY A O 1
ATOM 1372 N N . CYS A 1 187 ? 18.890 -0.552 -29.759 1.00 96.06 187 CYS A N 1
ATOM 1373 C CA . CYS A 1 187 ? 18.659 0.613 -28.900 1.00 96.06 187 CYS A CA 1
ATOM 1374 C C . CYS A 1 187 ? 19.016 0.275 -27.442 1.00 96.06 187 CYS A C 1
ATOM 1376 O O . CYS A 1 187 ? 18.289 -0.470 -26.772 1.00 96.06 187 CYS A O 1
ATOM 1378 N N . VAL A 1 188 ? 20.146 0.800 -26.960 1.00 93.88 188 VAL A N 1
ATOM 1379 C CA . VAL A 1 188 ? 20.701 0.474 -25.629 1.00 93.88 188 VAL A CA 1
ATOM 1380 C C . VAL A 1 188 ? 20.337 1.495 -24.552 1.00 93.88 188 VAL A C 1
ATOM 1382 O O . VAL A 1 188 ? 20.259 1.131 -23.386 1.00 93.88 188 VAL A O 1
ATOM 1385 N N . ASP A 1 189 ? 20.056 2.738 -24.946 1.00 92.94 189 ASP A N 1
ATOM 1386 C CA . ASP A 1 189 ? 19.548 3.824 -24.094 1.00 92.94 189 ASP A CA 1
ATOM 1387 C C . ASP A 1 189 ? 18.774 4.820 -24.984 1.00 92.94 189 ASP A C 1
ATOM 1389 O O . ASP A 1 189 ? 18.728 4.666 -26.210 1.00 92.94 189 ASP A O 1
ATOM 1393 N N . LYS A 1 190 ? 18.139 5.836 -24.401 1.00 93.94 190 LYS A N 1
ATOM 1394 C CA . LYS A 1 190 ? 17.436 6.918 -25.096 1.00 93.94 190 LYS A CA 1
ATOM 1395 C C . LYS A 1 190 ? 18.305 7.516 -26.198 1.00 93.94 190 LYS A C 1
ATOM 1397 O O . LYS A 1 190 ? 19.402 8.007 -25.942 1.00 93.94 190 LYS A O 1
ATOM 1402 N N . ASN A 1 191 ? 17.784 7.488 -27.425 1.00 95.19 191 ASN A N 1
ATOM 1403 C CA . ASN A 1 191 ? 18.479 7.969 -28.628 1.00 95.19 191 ASN A CA 1
ATOM 1404 C C . ASN A 1 191 ? 19.914 7.428 -28.777 1.00 95.19 191 ASN A C 1
ATOM 1406 O O . ASN A 1 191 ? 20.762 8.100 -29.351 1.00 95.19 191 ASN A O 1
ATOM 1410 N N . THR A 1 192 ? 20.199 6.234 -28.251 1.00 95.75 192 THR A N 1
ATOM 1411 C CA . THR A 1 192 ? 21.533 5.631 -28.300 1.00 95.75 192 THR A CA 1
ATOM 1412 C C . THR A 1 192 ? 21.444 4.265 -28.958 1.00 95.75 192 THR A C 1
ATOM 1414 O O . THR A 1 192 ? 20.922 3.304 -28.387 1.00 95.75 192 THR A O 1
ATOM 1417 N N . CYS A 1 193 ? 21.967 4.200 -30.176 1.00 96.44 193 CYS A N 1
ATOM 1418 C CA . CYS A 1 193 ? 22.025 2.995 -30.982 1.00 96.44 193 CYS A CA 1
ATOM 1419 C C . CYS A 1 193 ? 23.436 2.406 -30.963 1.00 96.44 193 CYS A C 1
ATOM 1421 O O . CYS A 1 193 ? 24.426 3.126 -31.068 1.00 96.44 193 CYS A O 1
ATOM 1423 N N . VAL A 1 194 ? 23.516 1.083 -30.858 1.00 96.25 194 VAL A N 1
ATOM 1424 C CA . VAL A 1 194 ? 24.732 0.314 -31.131 1.00 96.25 194 VAL A CA 1
ATOM 1425 C C . VAL A 1 194 ? 24.537 -0.368 -32.474 1.00 96.25 194 VAL A C 1
ATOM 1427 O O . VAL A 1 194 ? 23.670 -1.232 -32.614 1.00 96.25 194 VAL A O 1
ATOM 1430 N N . CYS A 1 195 ? 25.315 0.059 -33.462 1.00 96.06 195 CYS A N 1
ATOM 1431 C CA . CYS A 1 195 ? 25.195 -0.403 -34.836 1.00 96.06 195 CYS A CA 1
ATOM 1432 C C . CYS A 1 195 ? 25.886 -1.746 -35.058 1.00 96.06 195 CYS A C 1
ATOM 1434 O O . CYS A 1 195 ? 26.879 -2.077 -34.406 1.00 96.06 195 CYS A O 1
ATOM 1436 N N . ASN A 1 196 ? 25.370 -2.508 -36.019 1.00 93.25 196 ASN A N 1
ATOM 1437 C CA . ASN A 1 196 ? 26.038 -3.706 -36.508 1.00 93.25 196 ASN A CA 1
ATOM 1438 C C . ASN A 1 196 ? 27.324 -3.332 -37.274 1.00 93.25 196 ASN A C 1
ATOM 1440 O O . ASN A 1 196 ? 27.468 -2.205 -37.744 1.00 93.25 196 ASN A O 1
ATOM 1444 N N . ASN A 1 197 ? 28.234 -4.297 -37.463 1.00 84.81 197 ASN A N 1
ATOM 1445 C CA . ASN A 1 197 ? 29.602 -4.098 -37.988 1.00 84.81 197 ASN A CA 1
ATOM 1446 C C . ASN A 1 197 ? 29.737 -3.373 -39.348 1.00 84.81 197 ASN A C 1
ATOM 1448 O O . ASN A 1 197 ? 30.853 -3.053 -39.746 1.00 84.81 197 ASN A O 1
ATOM 1452 N N . VAL A 1 198 ? 28.645 -3.160 -40.082 1.00 86.56 198 VAL A N 1
ATOM 1453 C CA . VAL A 1 198 ? 28.626 -2.591 -41.442 1.00 86.56 198 VAL A CA 1
ATOM 1454 C C . VAL A 1 198 ? 27.833 -1.287 -41.555 1.00 86.56 198 VAL A C 1
ATOM 1456 O O . VAL A 1 198 ? 27.755 -0.722 -42.64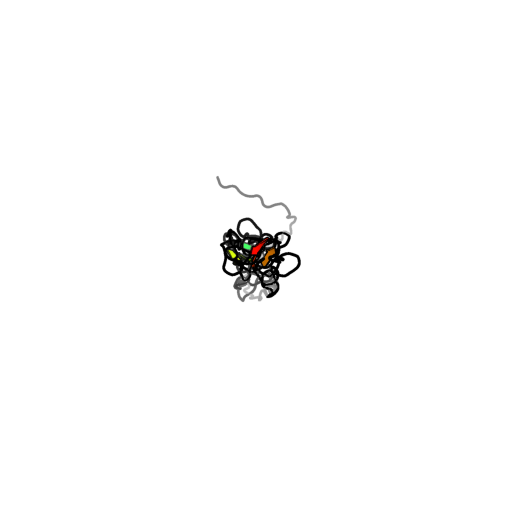1 1.00 86.56 198 VAL A O 1
ATOM 1459 N N . THR A 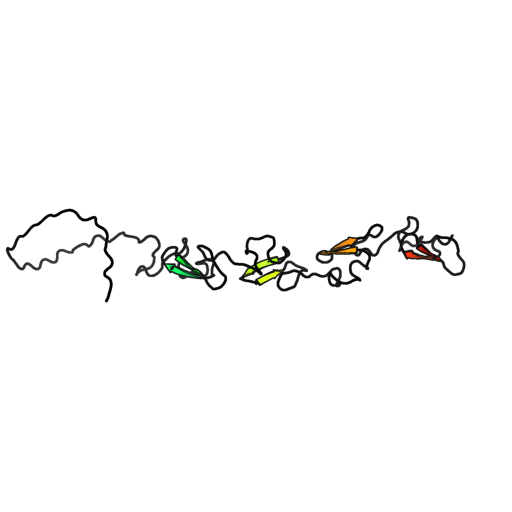1 199 ? 27.259 -0.804 -40.454 1.00 90.38 199 THR A N 1
ATOM 1460 C CA . THR A 1 199 ? 26.439 0.417 -40.410 1.00 90.38 199 THR A CA 1
ATOM 1461 C C . THR A 1 199 ? 27.038 1.429 -39.448 1.00 90.38 199 THR A C 1
ATOM 1463 O O . THR A 1 199 ? 27.605 1.048 -38.422 1.00 90.38 199 THR A O 1
ATOM 1466 N N . TYR A 1 200 ? 26.917 2.711 -39.780 1.00 90.88 200 TYR A N 1
ATOM 1467 C CA . TYR A 1 200 ? 27.537 3.813 -39.048 1.00 90.88 200 TYR A CA 1
ATOM 1468 C C . TYR A 1 200 ? 26.503 4.920 -38.814 1.00 90.88 200 TYR A C 1
ATOM 1470 O O . TYR A 1 200 ? 25.334 4.764 -39.133 1.00 90.88 200 TYR A O 1
ATOM 1478 N N . GLY A 1 201 ? 26.914 6.037 -38.221 1.00 92.62 201 GLY A N 1
ATOM 1479 C CA . GLY A 1 201 ? 25.981 7.109 -37.881 1.00 92.62 201 GLY A CA 1
ATOM 1480 C C . GLY A 1 201 ? 25.289 6.890 -36.540 1.00 92.62 201 GLY A C 1
ATOM 1481 O O . GLY A 1 201 ? 25.532 5.913 -35.827 1.00 92.62 201 GLY A O 1
ATOM 1482 N N . SER A 1 202 ? 24.483 7.869 -36.144 1.00 93.31 202 SER A N 1
ATOM 1483 C CA . SER A 1 202 ? 23.919 7.923 -34.795 1.00 93.31 202 SER A CA 1
ATOM 1484 C C . SER A 1 202 ? 22.661 7.057 -34.654 1.00 93.31 202 SER A C 1
ATOM 1486 O O . SER A 1 202 ? 22.351 6.625 -33.540 1.00 93.31 202 SER A O 1
ATOM 1488 N N . ASN A 1 203 ? 21.993 6.747 -35.771 1.00 94.75 203 ASN A N 1
ATOM 1489 C CA . ASN A 1 203 ? 20.824 5.875 -35.879 1.00 94.75 203 ASN A CA 1
ATOM 1490 C C . ASN A 1 203 ? 21.076 4.680 -36.831 1.00 94.75 203 ASN A C 1
ATOM 1492 O O . ASN A 1 203 ? 20.122 4.041 -37.273 1.00 94.75 203 ASN A O 1
ATOM 1496 N N . CYS A 1 204 ? 22.342 4.345 -37.107 1.00 94.94 204 CYS A N 1
ATOM 1497 C CA . CYS A 1 204 ? 22.772 3.210 -37.938 1.00 94.94 204 CYS A CA 1
ATOM 1498 C C . CYS A 1 204 ? 22.284 3.246 -39.399 1.00 94.94 204 CYS A C 1
ATOM 1500 O O . CYS A 1 204 ? 21.916 2.207 -39.956 1.00 94.94 204 CYS A O 1
ATOM 1502 N N . GLU A 1 205 ? 22.244 4.446 -39.975 1.00 91.56 205 GLU A N 1
ATOM 1503 C CA . GLU A 1 205 ? 21.917 4.741 -41.377 1.00 91.56 205 GLU A CA 1
ATOM 1504 C C . GLU A 1 205 ? 23.027 4.439 -42.405 1.00 91.56 205 GLU A C 1
ATOM 1506 O O . GLU A 1 205 ? 24.219 4.308 -42.035 1.00 91.56 205 GLU A O 1
#

Secondary structure (DSSP, 8-state):
--PPPPPPP-------------------------------TTEESTTS-EEEETTEETTSTTGGGGSEEEEETTEEEEPTTEESTTS-EEEETTEETT-TTGGGGSEEEEETTEEEEPTTEESTTS-EEEETTEETT-TTGGGGTEEEEETTEEEEPTTEESTTS-EEEETTEETTSTTGGGGTEEEEETTEEEE-TT--SSS--

InterPro domains:
  IPR000742 EGF-like domain [PS00022] (76-87)
  IPR000742 EGF-like domain [PS00022] (115-126)
  IPR000742 EGF-like domain [PS00022] (154-165)
  IPR000742 EGF-like domain [PS01186] (76-87)
  IPR000742 EGF-like domain [PS01186] (115-126)
  IPR000742 EGF-like domain [PS01186] (154-165)
  IPR000742 EGF-like domain [PS50026] (49-88)
  IPR000742 EGF-like domain [PS50026] (95-127)
  IPR000742 EGF-like domain [SM00181] (52-88)
  IPR000742 EGF-like domain [SM00181] (91-127)
  IPR000742 EGF-like domain [SM00181] (130-166)
  IPR013111 Epidermal growth factor-like domain, extracellular [PF07974] (61-87)
  IPR013111 Epidermal growth factor-like domain, extracellular [PF07974] (98-126)
  IPR013111 Epidermal growth factor-like domain, extracellular [PF07974] (137-165)
  IPR051216 Teneurin [PTHR11219] (42-205)

Foldseek 3Di:
DDDDDDDDDDDDDDDDDDDDDDDDDPDPPPPPPPPPPPPVPAFDDPVSPWGAAPPHTQPDCCFLPNAFGCPHHQCTDGHPQFDDSSSPWGAAPPHIQPDCPFLPVQFGDDGHNQTDGHPQFDDSSSPWGDAPNHTQPDCCFLPVQFGDDGHNQTDGHPQFDDSSSPWGAAPNHIQPDCCFLNNAFHDPDHNQTDGDPPFDDSSRD